Protein AF-0000000081894244 (afdb_homodimer)

Sequence (208 aa)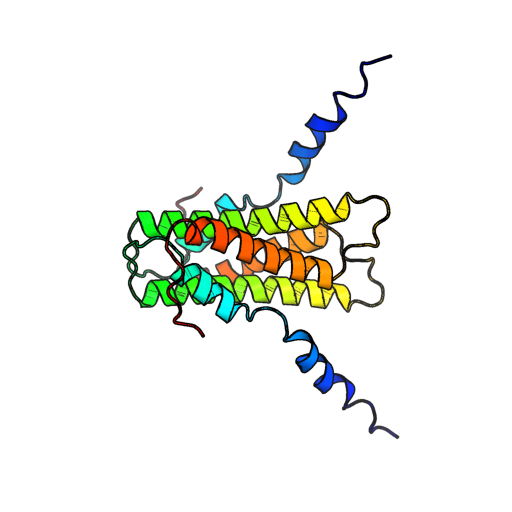:
MVKRRAAKKAARSKQERKICSPRLFASKILRQMPKVRMEAKARGLVKSLLTDLYQQVATEVEALSQKEESPPISCTDVQNALKGAMEKELAKHTAAEPISSECAMVKRRAAKKAARSKQERKICSPRLFASKILRQMPKVRMEAKARGLVKSLLTDLYQQVATEVEALSQKEESPPISCTDVQNALKGAMEKELAKHTAAEPISSECA

Secondary structure (DSSP, 8-state):
-GGGGSGGGTGGGTGGGGS--HHHHHHHHHHHS----B-HHHHHHHHHHHHHHHHHHHHHHHHHHH-TT--PBPHHHHHHHHHHHHHHHHHHHHTTS---TT--/--GGGGGGGTGGGTGGGGS--HHHHHHHHHHHS----B-HHHHHHHHHHHHHHHHHHHHHHHHHHH-TT--PBPHHHHHHHHHHHHHHHHHHHHTTS---TT--

Foldseek 3Di:
DPPPPPPVVPPVVPPVPVPCQLLNVLVVCLVPDPDDDDDPVRSVVSSVLSNQLVVQLVVQQVVQVPPPPDDHQDPVSSVVSNVVSVVVSCCVCCVVPVPDPPVD/DPPPPPPVVPPVVPPVPVPCQLLNVLVVCLVPDPDDDDDPVRSVVSSVLSNQLVVQLVVQQVVQVPPPPHDHQDPVSSVVSNVVSVVVSCCVCCVVPVPDPPPD

Nearest PDB structures (foldseek):
  7edx-assembly1_H  TM=5.275E-01  e=7.936E-01  Homo sapiens
  8f86-assembly1_A  TM=3.575E-01  e=1.107E+00  Xenopus laevis
  7agx-assembly1_1A  TM=3.227E-01  e=3.756E+00  Salmonella enterica subsp. enterica serovar Typhimurium str. LT2
  7ahi-assembly1_1A  TM=3.014E-01  e=3.008E+00  Salmonella enterica subsp. enterica serovar Typhimurium str. LT2
  7ah9-assembly1_1B  TM=2.966E-01  e=4.690E+00  Salmonella enterica subsp. enterica serovar Typhimurium str. LT2

InterPro domains:
  IPR009072 Histone-fold [G3DSA:1.10.20.10] (1-100)
  IPR009072 Histone-fold [SSF47113] (7-97)

Solvent-accessible surface area (backbone atoms only — not comparable to full-atom values): 11923 Å² total; per-residue (Å²): 135,81,73,71,74,66,60,74,72,64,60,73,66,62,76,66,54,84,51,76,48,48,58,56,48,27,52,51,40,61,70,24,43,76,96,53,60,55,41,69,68,37,52,50,50,52,33,49,49,49,23,48,43,50,48,42,32,52,50,46,42,46,54,54,65,64,40,83,92,49,73,64,50,47,56,66,54,52,52,48,29,50,52,48,26,51,50,51,52,36,49,67,29,27,77,67,38,80,76,75,77,68,91,111,134,79,74,70,74,69,62,72,72,64,61,74,67,64,76,65,56,85,51,77,48,45,58,57,47,27,50,51,40,61,70,23,42,77,95,53,61,56,41,70,67,36,52,52,49,52,31,49,49,47,23,48,42,48,49,41,31,53,50,46,42,48,54,54,66,65,41,83,91,47,73,64,49,46,56,66,54,51,52,48,27,50,50,48,28,50,52,50,52,36,48,65,27,29,76,67,39,81,78,73,78,67,89,112

pLDDT: mean 71.83, std 22.86, range [24.2, 92.88]

Radius of gyration: 19.54 Å; Cα contacts (8 Å, |Δi|>4): 174; chains: 2; bounding box: 60×57×50 Å

Organism: Varanus komodoensis (NCBI:txid61221)

Structure (mmCIF, N/CA/C/O backbone):
data_AF-0000000081894244-model_v1
#
loop_
_entity.id
_entity.type
_entity.pdbx_description
1 polymer 'Histone H2A/H2B/H3 domain-containing protein'
#
loop_
_atom_site.group_PDB
_atom_site.id
_atom_site.type_symbol
_atom_site.label_atom_id
_atom_site.label_alt_id
_atom_site.label_comp_id
_atom_site.label_asym_id
_atom_site.label_entity_id
_atom_site.label_seq_id
_atom_site.pdbx_PDB_ins_code
_atom_site.Cartn_x
_atom_site.Cartn_y
_atom_site.Cartn_z
_atom_site.occupancy
_atom_site.B_iso_or_equiv
_atom_site.auth_seq_id
_atom_site.auth_comp_id
_atom_site.auth_asym_id
_atom_site.auth_atom_id
_atom_site.pdbx_PDB_model_num
ATOM 1 N N . MET A 1 1 ? 27.188 35.938 -5.539 1 25.59 1 MET A N 1
ATOM 2 C CA . MET A 1 1 ? 26.453 35.5 -4.359 1 25.59 1 MET A CA 1
ATOM 3 C C . MET A 1 1 ? 25.578 34.281 -4.68 1 25.59 1 MET A C 1
ATOM 5 O O . MET A 1 1 ? 24.578 34.031 -4.008 1 25.59 1 MET A O 1
ATOM 9 N N . VAL A 1 2 ? 26.031 33.562 -5.738 1 35.16 2 VAL A N 1
ATOM 10 C CA . VAL A 1 2 ? 25.375 32.531 -6.559 1 35.16 2 VAL A CA 1
ATOM 11 C C . VAL A 1 2 ? 25.328 31.219 -5.801 1 35.16 2 VAL A C 1
ATOM 13 O O . VAL A 1 2 ? 24.922 30.188 -6.355 1 35.16 2 VAL A O 1
ATOM 16 N N . LYS A 1 3 ? 26.141 31.094 -4.625 1 34.59 3 LYS A N 1
ATOM 17 C CA . LYS A 1 3 ? 26.516 29.75 -4.211 1 34.59 3 LYS A CA 1
ATOM 18 C C . LYS A 1 3 ? 25.359 29.047 -3.5 1 34.59 3 LYS A C 1
ATOM 20 O O . LYS A 1 3 ? 25.531 27.953 -2.961 1 34.59 3 LYS A O 1
ATOM 25 N N . ARG A 1 4 ? 24.469 29.797 -2.844 1 36.56 4 ARG A N 1
ATOM 26 C CA . ARG A 1 4 ? 23.672 29.125 -1.817 1 36.56 4 ARG A CA 1
ATOM 27 C C . ARG A 1 4 ? 22.688 28.156 -2.441 1 36.56 4 ARG A C 1
ATOM 29 O O . ARG A 1 4 ? 21.828 27.594 -1.746 1 36.56 4 ARG A O 1
ATOM 36 N N . ARG A 1 5 ? 22.359 28.312 -3.715 1 36.53 5 ARG A N 1
ATOM 37 C CA . ARG A 1 5 ? 21.172 27.609 -4.141 1 36.53 5 ARG A CA 1
ATOM 38 C C . ARG A 1 5 ? 21.438 26.109 -4.246 1 36.53 5 ARG A C 1
ATOM 40 O O . ARG A 1 5 ? 20.562 25.344 -4.66 1 36.53 5 ARG A O 1
ATOM 47 N N . ALA A 1 6 ? 22.703 25.719 -4.367 1 37.81 6 ALA A N 1
ATOM 48 C CA . ALA A 1 6 ? 22.938 24.312 -4.707 1 37.81 6 ALA A CA 1
ATOM 49 C C . ALA A 1 6 ? 22.578 23.406 -3.537 1 37.81 6 ALA A C 1
ATOM 51 O O . ALA A 1 6 ? 22.438 22.188 -3.707 1 37.81 6 ALA A O 1
ATOM 52 N N . ALA A 1 7 ? 22.844 23.812 -2.293 1 35.91 7 ALA A N 1
ATOM 53 C CA . ALA A 1 7 ? 22.969 22.891 -1.17 1 35.91 7 ALA A CA 1
ATOM 54 C C . ALA A 1 7 ? 21.625 22.344 -0.738 1 35.91 7 ALA A C 1
ATOM 56 O O . ALA A 1 7 ? 21.547 21.422 0.079 1 35.91 7 ALA A O 1
ATOM 57 N N . LYS A 1 8 ? 20.578 23.141 -0.906 1 36.09 8 LYS A N 1
ATOM 58 C CA . LYS A 1 8 ? 19.344 22.703 -0.261 1 36.09 8 LYS A CA 1
ATOM 59 C C . LYS A 1 8 ? 18.828 21.406 -0.895 1 36.09 8 LYS A C 1
ATOM 61 O O . LYS A 1 8 ? 17.891 20.797 -0.384 1 36.09 8 LYS A O 1
ATOM 66 N N . LYS A 1 9 ? 19.328 21.109 -2.123 1 36 9 LYS A N 1
ATOM 67 C CA . LYS A 1 9 ? 18.766 19.938 -2.795 1 36 9 LYS A CA 1
ATOM 68 C C . LYS A 1 9 ? 19.266 18.641 -2.164 1 36 9 LYS A C 1
ATOM 70 O O . LYS A 1 9 ? 18.656 17.578 -2.336 1 36 9 LYS A O 1
ATOM 75 N N . ALA A 1 10 ? 20.516 18.609 -1.601 1 35.84 10 ALA A N 1
ATOM 76 C CA . ALA A 1 10 ? 21.188 17.359 -1.236 1 35.84 10 ALA A CA 1
ATOM 77 C C . ALA A 1 10 ? 20.641 16.812 0.08 1 35.84 10 ALA A C 1
ATOM 79 O O . ALA A 1 10 ? 20.672 15.602 0.317 1 35.84 10 ALA A O 1
ATOM 80 N N . ALA A 1 11 ? 20.406 17.641 1.095 1 35.19 11 ALA A N 1
ATOM 81 C CA . ALA A 1 11 ? 20.25 17.219 2.488 1 35.19 11 ALA A CA 1
ATOM 82 C C . ALA A 1 11 ? 18.953 16.438 2.688 1 35.19 11 ALA A C 1
ATOM 84 O O . ALA A 1 11 ? 18.875 15.578 3.572 1 35.19 11 ALA A O 1
ATOM 85 N N . ARG A 1 12 ? 17.953 16.797 2.021 1 34.94 12 ARG A N 1
ATOM 86 C CA . ARG A 1 12 ? 16.625 16.266 2.338 1 34.94 12 ARG A CA 1
ATOM 87 C C . ARG A 1 12 ? 16.531 14.789 1.98 1 34.94 12 ARG A C 1
ATOM 89 O O . ARG A 1 12 ? 15.516 14.141 2.234 1 34.94 12 ARG A O 1
ATOM 96 N N . SER A 1 13 ? 17.469 14.234 1.286 1 34.97 13 SER A N 1
ATOM 97 C CA . SER A 1 13 ? 17.484 12.812 0.93 1 34.97 13 SER A CA 1
ATOM 98 C C . SER A 1 13 ? 17.734 11.938 2.152 1 34.97 13 SER A C 1
ATOM 100 O O . SER A 1 13 ? 17.219 10.82 2.236 1 34.97 13 SER A O 1
ATOM 102 N N . LYS A 1 14 ? 18.734 12.273 3.09 1 35.09 14 LYS A N 1
ATOM 103 C CA . LYS A 1 14 ? 19.312 11.422 4.125 1 35.09 14 LYS A CA 1
ATOM 104 C C . LYS A 1 14 ? 18.297 11.133 5.23 1 35.09 14 LYS A C 1
ATOM 106 O O . LYS A 1 14 ? 18.359 10.086 5.879 1 35.09 14 LYS A O 1
ATOM 111 N N . GLN A 1 15 ? 17.766 12.195 5.824 1 35.09 15 GLN A N 1
ATOM 112 C CA . GLN A 1 15 ? 17.062 12.031 7.094 1 35.09 15 GLN A CA 1
ATOM 113 C C . GLN A 1 15 ? 16 10.945 7 1 35.09 15 GLN A C 1
ATOM 115 O O . GLN A 1 15 ? 15.539 10.422 8.016 1 35.09 15 GLN A O 1
ATOM 120 N N . GLU A 1 16 ? 15.406 10.867 5.809 1 37.53 16 GLU A N 1
ATOM 121 C CA . GLU A 1 16 ? 14.203 10.039 5.742 1 37.53 16 GLU A CA 1
ATOM 122 C C . GLU A 1 16 ? 14.523 8.57 5.984 1 37.53 16 GLU A C 1
ATOM 124 O O . GLU A 1 16 ? 13.695 7.695 5.73 1 37.53 16 GLU A O 1
ATOM 129 N N . ARG A 1 17 ? 15.734 8.18 6.145 1 37.72 17 ARG A N 1
ATOM 130 C CA . ARG A 1 17 ? 16.109 6.789 5.941 1 37.72 17 ARG A CA 1
ATOM 131 C C . ARG A 1 17 ? 15.484 5.891 7 1 37.72 17 ARG A C 1
ATOM 133 O O . ARG A 1 17 ? 15.727 4.68 7.02 1 37.72 17 ARG A O 1
ATOM 140 N N . LYS A 1 18 ? 15.422 6.371 8.273 1 41.62 18 LYS A N 1
ATOM 141 C CA . LYS A 1 18 ? 15.305 5.32 9.281 1 41.62 18 LYS A CA 1
ATOM 142 C C . LYS A 1 18 ? 14.156 4.371 8.961 1 41.62 18 LYS A C 1
ATOM 144 O O . LYS A 1 18 ? 13.734 3.59 9.82 1 41.62 18 LYS A O 1
ATOM 149 N N . ILE A 1 19 ? 13.227 4.809 7.992 1 45.41 19 ILE A N 1
ATOM 150 C CA . ILE A 1 19 ? 11.977 4.137 7.645 1 45.41 19 ILE A CA 1
ATOM 151 C C . ILE A 1 19 ? 12.281 2.764 7.047 1 45.41 19 ILE A C 1
ATOM 153 O O . ILE A 1 19 ? 13.234 2.613 6.281 1 45.41 19 ILE A O 1
ATOM 157 N N . CYS A 1 20 ? 11.891 1.758 7.695 1 53.22 20 CYS A N 1
ATOM 158 C CA . CYS A 1 20 ? 11.945 0.442 7.07 1 53.22 20 CYS A CA 1
ATOM 159 C C . CYS A 1 20 ? 11.844 0.557 5.551 1 53.22 20 CYS A C 1
ATOM 161 O O . CYS A 1 20 ? 10.93 1.202 5.031 1 53.22 20 CYS A O 1
ATOM 163 N N . SER A 1 21 ? 13.047 0.411 4.836 1 76.38 21 SER A N 1
ATOM 164 C CA . SER A 1 21 ? 13.086 0.349 3.379 1 76.38 21 SER A CA 1
ATOM 165 C C . SER A 1 21 ? 11.859 -0.368 2.822 1 76.38 21 SER A C 1
ATOM 167 O O . SER A 1 21 ? 11.5 -1.452 3.289 1 76.38 21 SER A O 1
ATOM 169 N N . PRO A 1 22 ? 10.977 0.386 2.219 1 83.38 22 PRO A N 1
ATOM 170 C CA . PRO A 1 22 ? 9.852 -0.287 1.571 1 83.38 22 PRO A CA 1
ATOM 171 C C . PRO A 1 22 ? 10.242 -1.625 0.948 1 83.38 22 PRO A C 1
ATOM 173 O O . PRO A 1 22 ? 9.461 -2.584 0.998 1 83.38 22 PRO A O 1
ATOM 176 N N . ARG A 1 23 ? 11.469 -1.608 0.451 1 87.38 23 ARG A N 1
ATOM 177 C CA . ARG A 1 23 ? 11.953 -2.834 -0.179 1 87.38 23 ARG A CA 1
ATOM 178 C C . ARG A 1 23 ? 12.148 -3.938 0.854 1 87.38 23 ARG A C 1
ATOM 180 O O . ARG A 1 23 ? 11.781 -5.09 0.618 1 87.38 23 ARG A O 1
ATOM 187 N N . LEU A 1 24 ? 12.734 -3.561 1.892 1 84.25 24 LEU A N 1
ATOM 188 C CA . LEU A 1 24 ? 12.953 -4.531 2.959 1 84.25 24 LEU A CA 1
ATOM 189 C C . LEU A 1 24 ? 11.625 -5.043 3.504 1 84.25 24 LEU A C 1
ATOM 191 O O . LEU A 1 24 ? 11.469 -6.242 3.744 1 84.25 24 LEU A O 1
ATOM 195 N N . PHE A 1 25 ? 10.797 -4.238 3.607 1 81.56 25 PHE A N 1
ATOM 196 C CA . PHE A 1 25 ? 9.477 -4.602 4.105 1 81.56 25 PHE A CA 1
ATOM 197 C C . PHE A 1 25 ? 8.781 -5.547 3.139 1 81.56 25 PHE A C 1
ATOM 199 O O . PHE A 1 25 ? 8.227 -6.57 3.553 1 81.56 25 PHE A O 1
ATOM 206 N N . ALA A 1 26 ? 8.781 -5.16 1.924 1 90.31 26 ALA A N 1
ATOM 207 C CA . ALA A 1 26 ? 8.172 -5.996 0.894 1 90.31 26 ALA A CA 1
ATOM 208 C C . ALA A 1 26 ? 8.766 -7.402 0.898 1 90.31 26 ALA A C 1
ATOM 210 O O . ALA A 1 26 ? 8.039 -8.391 0.78 1 90.31 26 ALA A O 1
ATOM 211 N N . SER A 1 27 ? 10.141 -7.418 1.045 1 89 27 SER A N 1
ATOM 212 C CA . SER A 1 27 ? 10.82 -8.703 1.119 1 89 27 SER A CA 1
ATOM 213 C C . SER A 1 27 ? 10.391 -9.492 2.35 1 89 27 SER A C 1
ATOM 215 O O . SER A 1 27 ? 10.188 -10.711 2.279 1 89 27 SER A O 1
ATOM 217 N N . LYS A 1 28 ? 10.289 -8.82 3.447 1 86.38 28 LYS A N 1
ATOM 218 C CA . LYS A 1 28 ? 9.867 -9.461 4.688 1 86.38 28 LYS A CA 1
ATOM 219 C C . LYS A 1 28 ? 8.445 -10 4.566 1 86.38 28 LYS A C 1
ATOM 221 O O . LYS A 1 28 ? 8.148 -11.109 5.012 1 86.38 28 LYS A O 1
ATOM 226 N N . ILE A 1 29 ? 7.566 -9.312 4.008 1 86.06 29 ILE A N 1
ATOM 227 C CA . ILE A 1 29 ? 6.18 -9.727 3.826 1 86.06 29 ILE A CA 1
ATOM 228 C C . ILE A 1 29 ? 6.121 -11 2.984 1 86.06 29 ILE A C 1
ATOM 230 O O . ILE A 1 29 ? 5.418 -11.945 3.332 1 86.06 29 ILE A O 1
ATOM 234 N N . LEU A 1 30 ? 6.914 -11 1.863 1 87.19 30 LEU A N 1
ATOM 235 C CA . LEU A 1 30 ? 6.914 -12.156 0.973 1 87.19 30 LEU A CA 1
ATOM 236 C C . LEU A 1 30 ? 7.492 -13.383 1.672 1 87.19 30 LEU A C 1
ATOM 238 O O . LEU A 1 30 ? 7.051 -14.508 1.426 1 87.19 30 LEU A O 1
ATOM 242 N N . ARG A 1 31 ? 8.438 -13.094 2.512 1 84.44 31 ARG A N 1
ATOM 243 C CA . ARG A 1 31 ? 9.047 -14.195 3.252 1 84.44 31 ARG A CA 1
ATOM 244 C C . ARG A 1 31 ? 8.07 -14.781 4.266 1 84.44 31 ARG A C 1
ATOM 246 O O . ARG A 1 31 ? 8.125 -15.977 4.57 1 84.44 31 ARG A O 1
ATOM 253 N N . GLN A 1 32 ? 7.184 -13.969 4.68 1 82 32 GLN A N 1
ATOM 254 C CA . GLN A 1 32 ? 6.266 -14.391 5.734 1 82 32 GLN A CA 1
ATOM 255 C C . GLN A 1 32 ? 4.945 -14.891 5.148 1 82 32 GLN A C 1
ATOM 257 O O . GLN A 1 32 ? 4.109 -15.43 5.871 1 82 32 GLN A O 1
ATOM 262 N N . MET A 1 33 ? 4.719 -14.633 3.947 1 80.94 33 MET A N 1
ATOM 263 C CA . MET A 1 33 ? 3.504 -15.102 3.283 1 80.94 33 MET A CA 1
ATOM 264 C C . MET A 1 33 ? 3.438 -16.625 3.275 1 80.94 33 MET A C 1
ATOM 266 O O . MET A 1 33 ? 4.461 -17.297 3.113 1 80.94 33 MET A O 1
ATOM 270 N N . PRO A 1 34 ? 2.258 -17.062 3.5 1 80.56 34 PRO A N 1
ATOM 271 C CA . PRO A 1 34 ? 2.107 -18.516 3.416 1 80.56 34 PRO A CA 1
ATOM 272 C C . PRO A 1 34 ? 2.703 -19.109 2.135 1 80.56 34 PRO A C 1
ATOM 274 O O . PRO A 1 34 ? 2.773 -18.422 1.114 1 80.56 34 PRO A O 1
ATOM 277 N N . LYS A 1 35 ? 3.082 -20.422 2.297 1 80.81 35 LYS A N 1
ATOM 278 C CA . LYS A 1 35 ? 3.74 -21.062 1.167 1 80.81 35 LYS A CA 1
ATOM 279 C C . LYS A 1 35 ? 2.732 -21.438 0.086 1 80.81 35 LYS A C 1
ATOM 281 O O . LYS A 1 35 ? 1.979 -22.406 0.242 1 80.81 35 LYS A O 1
ATOM 286 N N . VAL A 1 36 ? 2.57 -20.656 -0.822 1 86.25 36 VAL A N 1
ATOM 287 C CA . VAL A 1 36 ? 1.752 -20.891 -2.006 1 86.25 36 VAL A CA 1
ATOM 288 C C . VAL A 1 36 ? 2.633 -20.891 -3.254 1 86.25 36 VAL A C 1
ATOM 290 O O . VAL A 1 36 ? 3.727 -20.328 -3.246 1 86.25 36 VAL A O 1
ATOM 293 N N . ARG A 1 37 ? 2.246 -21.578 -4.254 1 88.5 37 ARG A N 1
ATOM 294 C CA . ARG A 1 37 ? 3.078 -21.719 -5.445 1 88.5 37 ARG A CA 1
ATOM 295 C C . ARG A 1 37 ? 3.105 -20.422 -6.242 1 88.5 37 ARG A C 1
ATOM 297 O O . ARG A 1 37 ? 2.068 -19.953 -6.719 1 88.5 37 ARG A O 1
ATOM 304 N N . MET A 1 38 ? 4.238 -19.797 -6.281 1 90.12 38 MET A N 1
ATOM 305 C CA . MET A 1 38 ? 4.551 -18.594 -7.059 1 90.12 38 MET A CA 1
ATOM 306 C C . MET A 1 38 ? 5.961 -18.688 -7.637 1 90.12 38 MET A C 1
ATOM 308 O O . MET A 1 38 ? 6.914 -18.969 -6.914 1 90.12 38 MET A O 1
ATOM 312 N N . GLU A 1 39 ? 5.898 -18.594 -8.953 1 92.81 39 GLU A N 1
ATOM 313 C CA . GLU A 1 39 ? 7.219 -18.594 -9.57 1 92.81 39 GLU A CA 1
ATOM 314 C C . GLU A 1 39 ? 8.047 -17.406 -9.109 1 92.81 39 GLU A C 1
ATOM 316 O O . GLU A 1 39 ? 7.512 -16.438 -8.578 1 92.81 39 GLU A O 1
ATOM 321 N N . ALA A 1 40 ? 9.32 -17.438 -9.312 1 91.06 40 ALA A N 1
ATOM 322 C CA . ALA A 1 40 ? 10.242 -16.406 -8.859 1 91.06 40 ALA A CA 1
ATOM 323 C C . ALA A 1 40 ? 9.906 -15.062 -9.492 1 91.06 40 ALA A C 1
ATOM 325 O O . ALA A 1 40 ? 9.977 -14.023 -8.836 1 91.06 40 ALA A O 1
ATOM 326 N N . LYS A 1 41 ? 9.555 -15.133 -10.703 1 90.62 41 LYS A N 1
ATOM 327 C CA . LYS A 1 41 ? 9.188 -13.898 -11.406 1 90.62 41 LYS A CA 1
ATOM 328 C C . LYS A 1 41 ? 7.961 -13.25 -10.781 1 90.62 41 LYS A C 1
ATOM 330 O O . LYS A 1 41 ? 7.902 -12.031 -10.641 1 90.62 41 LYS A O 1
ATOM 335 N N . ALA A 1 42 ? 7.035 -14.07 -10.43 1 91.5 42 ALA A N 1
ATOM 336 C CA . ALA A 1 42 ? 5.82 -13.578 -9.781 1 91.5 42 ALA A CA 1
ATOM 337 C C . ALA A 1 42 ? 6.137 -12.938 -8.43 1 91.5 42 ALA A C 1
ATOM 339 O O . ALA A 1 42 ? 5.621 -11.867 -8.109 1 91.5 42 ALA A O 1
ATOM 340 N N . ARG A 1 43 ? 6.945 -13.508 -7.691 1 92.31 43 ARG A N 1
ATOM 341 C CA . ARG A 1 43 ? 7.355 -12.977 -6.398 1 92.31 43 ARG A CA 1
ATOM 342 C C . ARG A 1 43 ? 8.062 -11.633 -6.559 1 92.31 43 ARG A C 1
ATOM 344 O O . ARG A 1 43 ? 7.852 -10.719 -5.758 1 92.31 43 ARG A O 1
ATOM 351 N N . GLY A 1 44 ? 8.891 -11.57 -7.574 1 90.38 44 GLY A N 1
ATOM 352 C CA . GLY A 1 44 ? 9.57 -10.32 -7.863 1 90.38 44 GLY A CA 1
ATOM 353 C C . GLY A 1 44 ? 8.617 -9.195 -8.219 1 90.38 44 GLY A C 1
ATOM 354 O O . GLY A 1 44 ? 8.805 -8.055 -7.777 1 90.38 44 GLY A O 1
ATOM 355 N N . LEU A 1 45 ? 7.605 -9.492 -8.914 1 90.69 45 LEU A N 1
ATOM 356 C CA . LEU A 1 45 ? 6.613 -8.5 -9.305 1 90.69 45 LEU A CA 1
ATOM 357 C C . LEU A 1 45 ? 5.824 -8.008 -8.094 1 90.69 45 LEU A C 1
ATOM 359 O O . LEU A 1 45 ? 5.551 -6.816 -7.973 1 90.69 45 LEU A O 1
ATOM 363 N N . VAL A 1 46 ? 5.453 -9.016 -7.27 1 91.5 46 VAL A N 1
ATOM 364 C CA . VAL A 1 46 ? 4.715 -8.656 -6.066 1 91.5 46 VAL A CA 1
ATOM 365 C C . VAL A 1 46 ? 5.574 -7.766 -5.176 1 91.5 46 VAL A C 1
ATOM 367 O O . VAL A 1 46 ? 5.098 -6.754 -4.648 1 91.5 46 VAL A O 1
ATOM 370 N N . LYS A 1 47 ? 6.801 -8.109 -5.062 1 91.12 47 LYS A N 1
ATOM 371 C CA . LYS A 1 47 ? 7.727 -7.293 -4.285 1 91.12 47 LYS A CA 1
ATOM 372 C C . LYS A 1 47 ? 7.816 -5.879 -4.848 1 91.12 47 LYS A C 1
ATOM 374 O O . LYS A 1 47 ? 7.754 -4.902 -4.098 1 91.12 47 LYS A O 1
ATOM 379 N N . SER A 1 48 ? 7.965 -5.805 -6.105 1 91.56 48 SER A N 1
ATOM 380 C CA . SER A 1 48 ? 8.047 -4.504 -6.766 1 91.56 48 SER A CA 1
ATOM 381 C C . SER A 1 48 ? 6.762 -3.705 -6.574 1 91.56 48 SER A C 1
ATOM 383 O O . SER A 1 48 ? 6.805 -2.5 -6.324 1 91.56 48 SER A O 1
ATOM 385 N N . LEU A 1 49 ? 5.691 -4.387 -6.727 1 90.94 49 LEU A N 1
ATOM 386 C CA . LEU A 1 49 ? 4.391 -3.752 -6.551 1 90.94 49 LEU A CA 1
ATOM 387 C C . LEU A 1 49 ? 4.27 -3.139 -5.16 1 90.94 49 LEU A C 1
ATOM 389 O O . LEU A 1 49 ? 3.881 -1.976 -5.02 1 90.94 49 LEU A O 1
ATOM 393 N N . LEU A 1 50 ? 4.602 -3.898 -4.152 1 91.88 50 LEU A N 1
ATOM 394 C CA . LEU A 1 50 ? 4.523 -3.424 -2.777 1 91.88 50 LEU A CA 1
ATOM 395 C C . LEU A 1 50 ? 5.465 -2.244 -2.555 1 91.88 50 LEU A C 1
ATOM 397 O O . LEU A 1 50 ? 5.094 -1.261 -1.91 1 91.88 50 LEU A O 1
ATOM 401 N N . THR A 1 51 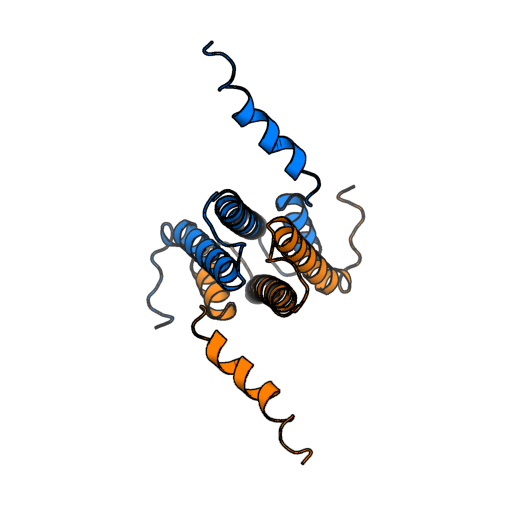? 6.652 -2.365 -3.072 1 91.56 51 THR A N 1
ATOM 402 C CA . THR A 1 51 ? 7.645 -1.306 -2.936 1 91.56 51 THR A CA 1
ATOM 403 C C . THR A 1 51 ? 7.164 -0.024 -3.611 1 91.56 51 THR A C 1
ATOM 405 O O . THR A 1 51 ? 7.254 1.061 -3.031 1 91.56 51 THR A O 1
ATOM 408 N N . ASP A 1 52 ? 6.598 -0.204 -4.781 1 90.5 52 ASP A N 1
ATOM 409 C CA . ASP A 1 52 ? 6.129 0.94 -5.559 1 90.5 52 ASP A CA 1
ATOM 410 C C . ASP A 1 52 ? 4.941 1.614 -4.883 1 90.5 52 ASP A C 1
ATOM 412 O O . ASP A 1 52 ? 4.867 2.844 -4.824 1 90.5 52 ASP A O 1
ATOM 416 N N . LEU A 1 53 ? 4.055 0.819 -4.414 1 90.5 53 LEU A N 1
ATOM 417 C CA . LEU A 1 53 ? 2.883 1.364 -3.742 1 90.5 53 LEU A CA 1
ATOM 418 C C . LEU A 1 53 ? 3.287 2.193 -2.527 1 90.5 53 LEU A C 1
ATOM 420 O O . LEU A 1 53 ? 2.832 3.326 -2.365 1 90.5 53 LEU A O 1
ATOM 424 N N . TYR A 1 54 ? 4.168 1.661 -1.716 1 90.19 54 TYR A N 1
ATOM 425 C CA . TYR A 1 54 ? 4.648 2.363 -0.532 1 90.19 54 TYR A CA 1
ATOM 426 C C . TYR A 1 54 ? 5.324 3.676 -0.913 1 90.19 54 TYR A C 1
ATOM 428 O O . TYR A 1 54 ? 5.031 4.723 -0.331 1 90.19 54 TYR A O 1
ATOM 436 N N . GLN A 1 55 ? 6.176 3.557 -1.836 1 89.44 55 GLN A N 1
ATOM 437 C CA . GLN A 1 55 ? 6.957 4.719 -2.244 1 89.44 55 GLN A CA 1
ATOM 438 C C . GLN A 1 55 ? 6.062 5.805 -2.83 1 89.44 55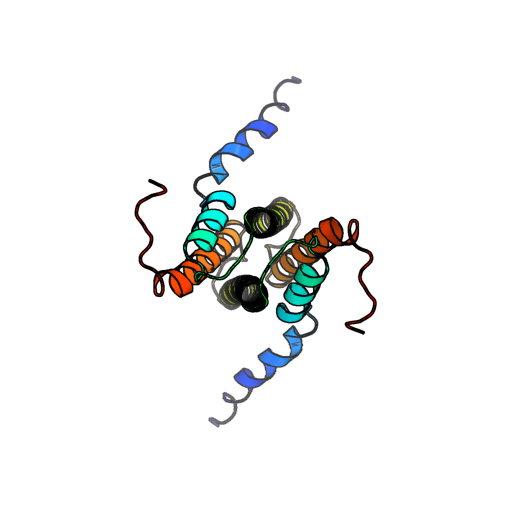 GLN A C 1
ATOM 440 O O . GLN A 1 55 ? 6.266 6.992 -2.57 1 89.44 55 GLN A O 1
ATOM 445 N N . GLN A 1 56 ? 5.18 5.395 -3.652 1 92.31 56 GLN A N 1
ATOM 446 C CA . GLN A 1 56 ? 4.301 6.363 -4.297 1 92.31 56 GLN A CA 1
ATOM 447 C C . GLN A 1 56 ? 3.48 7.137 -3.266 1 92.31 56 GLN A C 1
ATOM 449 O O . GLN A 1 56 ? 3.359 8.359 -3.35 1 92.31 56 GLN A O 1
ATOM 454 N N . VAL A 1 57 ? 2.92 6.449 -2.312 1 91.94 57 VAL A N 1
ATOM 455 C CA . VAL A 1 57 ? 2.133 7.102 -1.27 1 91.94 57 VAL A CA 1
ATOM 456 C C . VAL A 1 57 ? 3.021 8.055 -0.475 1 91.94 57 VAL A C 1
ATOM 458 O O . VAL A 1 57 ? 2.645 9.203 -0.226 1 91.94 57 VAL A O 1
ATOM 461 N N . ALA A 1 58 ? 4.191 7.547 -0.09 1 89.38 58 ALA A N 1
ATOM 462 C CA . ALA A 1 58 ? 5.121 8.375 0.671 1 89.38 58 ALA A CA 1
ATOM 463 C C . ALA A 1 58 ? 5.488 9.641 -0.102 1 89.38 58 ALA A C 1
ATOM 465 O O . ALA A 1 58 ? 5.531 10.734 0.467 1 89.38 58 ALA A O 1
ATOM 466 N N . THR A 1 59 ? 5.746 9.477 -1.396 1 90 59 THR A N 1
ATOM 467 C CA . THR A 1 59 ? 6.129 10.609 -2.236 1 90 59 THR A CA 1
ATOM 468 C C . THR A 1 59 ? 4.988 11.609 -2.342 1 90 59 THR A C 1
ATOM 470 O O . THR A 1 59 ? 5.207 12.82 -2.248 1 90 59 THR A O 1
ATOM 473 N N . GLU A 1 60 ? 3.773 11.109 -2.607 1 90.25 60 GLU A N 1
ATOM 474 C CA . GLU A 1 60 ? 2.613 11.984 -2.729 1 90.25 60 GLU A CA 1
ATOM 475 C C . GLU A 1 60 ? 2.365 12.75 -1.434 1 90.25 60 GLU A C 1
ATOM 477 O O . GLU A 1 60 ? 2.08 13.953 -1.463 1 90.25 60 GLU A O 1
ATOM 482 N N . VAL A 1 61 ? 2.49 12.18 -0.316 1 89.75 61 VAL A N 1
ATOM 483 C CA . VAL A 1 61 ? 2.266 12.82 0.977 1 89.75 61 VAL A CA 1
ATOM 484 C C . VAL A 1 61 ? 3.365 13.844 1.246 1 89.75 61 VAL A C 1
ATOM 486 O O . VAL A 1 61 ? 3.102 14.922 1.783 1 89.75 61 VAL A O 1
ATOM 489 N N . GLU A 1 62 ? 4.602 13.469 0.896 1 88.31 62 GLU A N 1
ATOM 490 C CA . GLU A 1 62 ? 5.711 14.406 1.024 1 88.31 62 GLU A CA 1
ATOM 491 C C . GLU A 1 62 ? 5.477 15.656 0.185 1 88.31 62 GLU A C 1
ATOM 493 O O . GLU A 1 62 ? 5.738 16.781 0.638 1 88.31 62 GLU A O 1
ATOM 498 N N . ALA A 1 63 ? 5.023 15.414 -1.02 1 89.69 63 ALA A N 1
ATOM 499 C CA . ALA A 1 63 ? 4.715 16.531 -1.908 1 89.69 63 ALA A CA 1
ATOM 500 C C . ALA A 1 63 ? 3.658 17.453 -1.296 1 89.69 63 ALA A C 1
ATOM 502 O O . ALA A 1 63 ? 3.752 18.672 -1.398 1 89.69 63 ALA A O 1
ATOM 503 N N . LEU A 1 64 ? 2.629 16.828 -0.688 1 86.12 64 LEU A N 1
ATOM 504 C CA . LEU A 1 64 ? 1.579 17.594 -0.031 1 86.12 64 LEU A CA 1
ATOM 505 C C . LEU A 1 64 ? 2.141 18.391 1.144 1 86.12 64 LEU A C 1
ATOM 507 O O . LEU A 1 64 ? 1.68 19.5 1.425 1 86.12 64 LEU A O 1
ATOM 511 N N . SER A 1 65 ? 3.072 17.891 1.848 1 85.5 65 SER A N 1
ATOM 512 C CA . SER A 1 65 ? 3.643 18.516 3.035 1 85.5 65 SER A CA 1
ATOM 513 C C . SER A 1 65 ? 4.555 19.688 2.662 1 85.5 65 SER A C 1
ATOM 515 O O . SER A 1 65 ? 4.832 20.547 3.492 1 85.5 65 SER A O 1
ATOM 517 N N . GLN A 1 66 ? 5.09 19.672 1.502 1 85.62 66 GLN A N 1
ATOM 518 C CA . GLN A 1 66 ? 6.023 20.703 1.056 1 85.62 66 GLN A CA 1
ATOM 519 C C . GLN A 1 66 ? 5.289 21.906 0.481 1 85.62 66 GLN A C 1
ATOM 521 O O . GLN A 1 66 ? 5.879 22.969 0.29 1 85.62 66 GLN A O 1
ATOM 526 N N . LYS A 1 67 ? 4.051 21.609 0.284 1 78.81 67 LYS A N 1
ATOM 527 C CA . LYS A 1 67 ? 3.289 22.734 -0.243 1 78.81 67 LYS A CA 1
ATOM 528 C C . LYS A 1 67 ? 3.117 23.828 0.812 1 78.81 67 LYS A C 1
ATOM 530 O O . LYS A 1 67 ? 2.607 23.562 1.903 1 78.81 67 LYS A O 1
ATOM 535 N N . GLU A 1 68 ? 3.727 24.922 0.697 1 69 68 GLU A N 1
ATOM 536 C CA . GLU A 1 68 ? 3.852 26.031 1.625 1 69 68 GLU A CA 1
ATOM 537 C C . GLU A 1 68 ? 2.48 26.578 2.02 1 69 68 GLU A C 1
ATOM 539 O O . GLU A 1 68 ? 2.264 26.953 3.178 1 69 68 GLU A O 1
ATOM 544 N N . GLU A 1 69 ? 1.486 26.875 1.196 1 69 69 GLU A N 1
ATOM 545 C CA . GLU A 1 69 ? 0.22 27.531 1.5 1 69 69 GLU A CA 1
ATOM 546 C C . GLU A 1 69 ? -0.9 26.516 1.692 1 69 69 GLU A C 1
ATOM 548 O O . GLU A 1 69 ? -2.078 26.875 1.731 1 69 69 GLU A O 1
ATOM 553 N N . SER A 1 70 ? -0.403 25.25 1.976 1 64.44 70 SER A N 1
ATOM 554 C CA . SER A 1 70 ? -1.478 24.266 1.96 1 64.44 70 SER A CA 1
ATOM 555 C C . SER A 1 70 ? -1.884 23.875 3.375 1 64.44 70 SER A C 1
ATOM 557 O O . SER A 1 70 ? -1.061 23.891 4.293 1 64.44 70 SER A O 1
ATOM 559 N N . PRO A 1 71 ? -3.146 23.922 3.541 1 70.5 71 PRO A N 1
ATOM 560 C CA . PRO A 1 71 ? -3.617 23.359 4.809 1 70.5 71 PRO A CA 1
ATOM 561 C C . PRO A 1 71 ? -2.932 22.047 5.152 1 70.5 71 PRO A C 1
ATOM 563 O O . PRO A 1 71 ? -2.316 21.422 4.285 1 70.5 71 PRO A O 1
ATOM 566 N N . PRO A 1 72 ? -2.771 21.672 6.41 1 79 72 PRO A N 1
ATOM 567 C CA . PRO A 1 72 ? -2.191 20.406 6.832 1 79 72 PRO A CA 1
ATOM 568 C C . PRO A 1 72 ? -2.783 19.203 6.086 1 79 72 PRO A C 1
ATOM 570 O O . PRO A 1 72 ? -3.891 19.297 5.547 1 79 72 PRO A O 1
ATOM 573 N N . ILE A 1 73 ? -2.162 18.219 5.887 1 87.25 73 ILE A N 1
ATOM 574 C CA . ILE A 1 73 ? -2.574 17 5.207 1 87.25 73 ILE A CA 1
ATOM 575 C C . ILE A 1 73 ? -3.855 16.469 5.84 1 87.25 73 ILE A C 1
ATOM 577 O O . ILE A 1 73 ? -3.912 16.25 7.055 1 87.25 73 ILE A O 1
ATOM 581 N N . SER A 1 74 ? -4.895 16.391 5.07 1 86.12 74 SER A N 1
ATOM 582 C CA . SER A 1 74 ? -6.168 15.852 5.547 1 86.12 74 SER A CA 1
ATOM 583 C C . SER A 1 74 ? -6.305 14.367 5.207 1 86.12 74 SER A C 1
ATOM 585 O O . SER A 1 74 ? -5.516 13.828 4.426 1 86.12 74 SER A O 1
ATOM 587 N N . CYS A 1 75 ? -7.258 13.688 5.785 1 86.06 75 CYS A N 1
ATOM 588 C CA . CYS A 1 75 ? -7.555 12.289 5.488 1 86.06 75 CYS A CA 1
ATOM 589 C C . CYS A 1 75 ? -7.922 12.109 4.02 1 86.06 75 CYS A C 1
ATOM 591 O O . CYS A 1 75 ? -7.551 11.117 3.398 1 86.06 75 CYS A O 1
ATOM 593 N N . THR A 1 76 ? -8.555 13.125 3.562 1 87.44 76 THR A N 1
ATOM 594 C CA . THR A 1 76 ? -8.953 13.062 2.16 1 87.44 76 THR A CA 1
ATOM 595 C C . THR A 1 76 ? -7.727 13.086 1.248 1 87.44 76 THR A C 1
ATOM 597 O O . THR A 1 76 ? -7.695 12.398 0.223 1 87.44 76 THR A O 1
ATOM 600 N N . ASP A 1 77 ? -6.727 13.797 1.599 1 88.69 77 ASP A N 1
ATOM 601 C CA . ASP A 1 77 ? -5.492 13.875 0.824 1 88.69 77 ASP A CA 1
ATOM 602 C C . ASP A 1 77 ? -4.781 12.523 0.792 1 88.69 77 ASP A C 1
ATOM 604 O O . ASP A 1 77 ? -4.27 12.109 -0.251 1 88.69 77 ASP A O 1
ATOM 608 N N . VAL A 1 78 ? -4.793 11.906 1.891 1 90.25 78 VAL A N 1
ATOM 609 C CA . VAL A 1 78 ? -4.137 10.609 1.986 1 90.25 78 VAL A CA 1
ATOM 610 C C . VAL A 1 78 ? -4.91 9.578 1.169 1 90.25 78 VAL A C 1
ATOM 612 O O . VAL A 1 78 ? -4.312 8.758 0.465 1 90.25 78 VAL A O 1
ATOM 615 N N . GLN A 1 79 ? -6.203 9.633 1.228 1 87.62 79 GLN A N 1
ATOM 616 C CA . GLN A 1 79 ? -7.031 8.727 0.438 1 87.62 79 GLN A CA 1
ATOM 617 C C . GLN A 1 79 ? -6.809 8.945 -1.057 1 87.62 79 GLN A C 1
ATOM 619 O O . GLN A 1 79 ? -6.742 7.98 -1.824 1 87.62 79 GLN A O 1
ATOM 624 N N . ASN A 1 80 ? -6.664 10.148 -1.344 1 89.62 80 ASN A N 1
ATOM 625 C CA . ASN A 1 80 ? -6.379 10.461 -2.742 1 89.62 80 ASN A CA 1
ATOM 626 C C . ASN A 1 80 ? -4.996 9.969 -3.154 1 89.62 80 ASN A C 1
ATOM 628 O O . ASN A 1 80 ? -4.805 9.508 -4.285 1 89.62 80 ASN A O 1
ATOM 632 N N . ALA A 1 81 ? -4.09 10.148 -2.279 1 91.19 81 ALA A N 1
ATOM 633 C CA . ALA A 1 81 ? -2.742 9.641 -2.545 1 91.19 81 ALA A CA 1
ATOM 634 C C . ALA A 1 81 ? -2.748 8.125 -2.727 1 91.19 81 ALA A C 1
ATOM 636 O O . ALA A 1 81 ? -2.074 7.602 -3.615 1 91.19 81 ALA A O 1
ATOM 637 N N . LEU A 1 82 ? -3.496 7.406 -1.915 1 90.88 82 LEU A N 1
ATOM 638 C CA . LEU A 1 82 ? -3.625 5.953 -2.016 1 90.88 82 LEU A CA 1
ATOM 639 C C . LEU A 1 82 ? -4.254 5.555 -3.346 1 90.88 82 LEU A C 1
ATOM 641 O O . LEU A 1 82 ? -3.734 4.68 -4.043 1 90.88 82 LEU A O 1
ATOM 645 N N . LYS A 1 83 ? -5.297 6.234 -3.68 1 87.12 83 LYS A N 1
ATOM 646 C CA . LYS A 1 83 ? -5.961 5.98 -4.953 1 87.12 83 LYS A CA 1
ATOM 647 C C . LYS A 1 83 ? -5.031 6.273 -6.129 1 87.12 83 LYS A C 1
ATOM 649 O O . LYS A 1 83 ? -4.961 5.496 -7.082 1 87.12 83 LYS A O 1
ATOM 654 N N . GLY A 1 84 ? -4.383 7.383 -5.996 1 88.88 84 GLY A N 1
ATOM 655 C CA . GLY A 1 84 ? -3.432 7.738 -7.035 1 88.88 84 GLY A CA 1
ATOM 656 C C . GLY A 1 84 ? -2.322 6.719 -7.203 1 88.88 84 GLY A C 1
ATOM 657 O O . GLY A 1 84 ? -1.926 6.406 -8.328 1 88.88 84 GLY A O 1
ATOM 658 N N . ALA A 1 85 ? -1.823 6.301 -6.094 1 88.62 85 ALA A N 1
ATOM 659 C CA . ALA A 1 85 ? -0.769 5.289 -6.129 1 88.62 85 ALA A CA 1
ATOM 660 C C . ALA A 1 85 ? -1.25 4.02 -6.824 1 88.62 85 ALA A C 1
ATOM 662 O O . ALA A 1 85 ? -0.523 3.432 -7.629 1 88.62 85 ALA A O 1
ATOM 663 N N . MET A 1 86 ? -2.443 3.656 -6.535 1 85.44 86 MET A N 1
ATOM 664 C CA . MET A 1 86 ? -3.012 2.459 -7.145 1 85.44 86 MET A CA 1
ATOM 665 C C . MET A 1 86 ? -3.209 2.656 -8.648 1 85.44 86 MET A C 1
ATOM 667 O O . MET A 1 86 ? -2.902 1.766 -9.438 1 85.44 86 MET A O 1
ATOM 671 N N . GLU A 1 87 ? -3.691 3.746 -9 1 84.19 87 GLU A N 1
ATOM 672 C CA . GLU A 1 87 ? -3.912 4.047 -10.414 1 84.19 87 GLU A CA 1
ATOM 673 C C . GLU A 1 87 ? -2.594 4.09 -11.18 1 84.19 87 GLU A C 1
ATOM 675 O O . GLU A 1 87 ? -2.521 3.645 -12.328 1 84.19 87 GLU A O 1
ATOM 680 N N . LYS A 1 88 ? -1.618 4.656 -10.508 1 86.19 88 LYS A N 1
ATOM 681 C CA . LYS A 1 88 ? -0.303 4.711 -11.141 1 86.19 88 LYS A CA 1
ATOM 682 C C . LYS A 1 88 ? 0.268 3.309 -11.344 1 86.19 88 LYS A C 1
ATOM 684 O O . LYS A 1 88 ? 0.875 3.023 -12.375 1 86.19 88 LYS A O 1
ATOM 689 N N . GLU A 1 89 ? 0.059 2.549 -10.383 1 85 89 GLU A N 1
ATOM 690 C CA . GLU A 1 89 ? 0.521 1.171 -10.508 1 85 89 GLU A CA 1
ATOM 691 C C . GLU A 1 89 ? -0.218 0.444 -11.633 1 85 89 GLU A C 1
ATOM 693 O O . GLU A 1 89 ? 0.391 -0.302 -12.398 1 85 89 GLU A O 1
ATOM 698 N N . LEU A 1 90 ? -1.528 0.629 -11.703 1 81.12 90 LEU A N 1
ATOM 699 C CA . LEU A 1 90 ? -2.326 0.031 -12.766 1 81.12 90 LEU A CA 1
ATOM 700 C C . LEU A 1 90 ? -1.832 0.485 -14.133 1 81.12 90 LEU A C 1
ATOM 702 O O . LEU A 1 90 ? -1.782 -0.31 -15.078 1 81.12 90 LEU A O 1
ATOM 706 N N . ALA A 1 91 ? -1.544 1.74 -14.211 1 81.88 91 ALA A N 1
ATOM 707 C CA . ALA A 1 91 ? -1.079 2.303 -15.477 1 81.88 91 ALA A CA 1
ATOM 708 C C . ALA A 1 91 ? 0.249 1.681 -15.898 1 81.88 91 ALA A C 1
ATOM 710 O O . ALA A 1 91 ? 0.533 1.559 -17.094 1 81.88 91 ALA A O 1
ATOM 711 N N . LYS A 1 92 ? 1.068 1.441 -14.977 1 77.44 92 LYS A N 1
ATOM 712 C CA . LYS A 1 92 ? 2.359 0.824 -15.266 1 77.44 92 LYS A CA 1
ATOM 713 C C . LYS A 1 92 ? 2.184 -0.552 -15.898 1 77.44 92 LYS A C 1
ATOM 715 O O . LYS A 1 92 ? 2.971 -0.95 -16.766 1 77.44 92 LYS A O 1
ATOM 720 N N . HIS A 1 93 ? 1.203 -1.242 -15.477 1 67.69 93 HIS A N 1
ATOM 721 C CA . HIS A 1 93 ? 1.038 -2.617 -15.93 1 67.69 93 HIS A CA 1
ATOM 722 C C . HIS A 1 93 ? 0.039 -2.699 -17.078 1 67.69 93 HIS 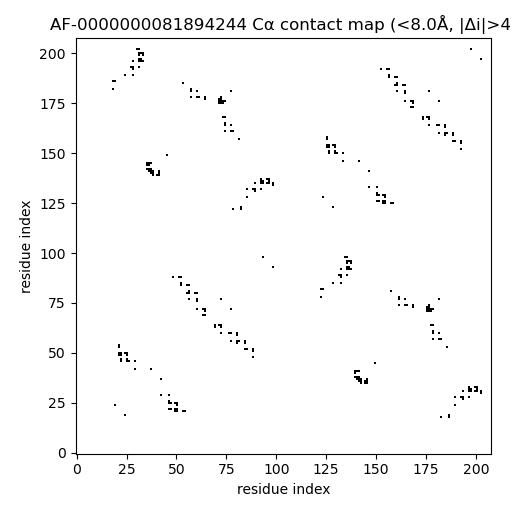A C 1
ATOM 724 O O . HIS A 1 93 ? 0.07 -3.646 -17.875 1 67.69 93 HIS A O 1
ATOM 730 N N . THR A 1 94 ? -1.146 -1.926 -16.984 1 63.06 94 THR A N 1
ATOM 731 C CA . THR A 1 94 ? -2.074 -1.886 -18.109 1 63.06 94 THR A CA 1
ATOM 732 C C . THR A 1 94 ? -1.358 -1.453 -19.391 1 63.06 94 THR A C 1
ATOM 734 O O . THR A 1 94 ? -1.708 -1.897 -20.484 1 63.06 94 THR A O 1
ATOM 737 N N . ALA A 1 95 ? -0.645 -0.378 -19.25 1 54.66 95 ALA A N 1
ATOM 738 C CA . ALA A 1 95 ? 0.088 -0.065 -20.469 1 54.66 95 ALA A CA 1
ATOM 739 C C . ALA A 1 95 ? 0.739 -1.315 -21.062 1 54.66 95 ALA A C 1
ATOM 741 O O . ALA A 1 95 ? 0.996 -1.384 -22.266 1 54.66 95 ALA A O 1
ATOM 742 N N . ALA A 1 96 ? 0.931 -2.178 -20.234 1 48.03 96 ALA A N 1
ATOM 743 C CA . ALA A 1 96 ? 1.459 -3.432 -20.766 1 48.03 96 ALA A CA 1
ATOM 744 C C . ALA A 1 96 ? 0.333 -4.344 -21.25 1 48.03 96 ALA A C 1
ATOM 746 O O . ALA A 1 96 ? 0.493 -5.078 -22.219 1 48.03 96 ALA A O 1
ATOM 747 N N . GLU A 1 97 ? -0.719 -4.754 -20.453 1 47.78 97 GLU A N 1
ATOM 748 C CA . GLU A 1 97 ? -1.763 -5.625 -20.984 1 47.78 97 GLU A CA 1
ATOM 749 C C . GLU A 1 97 ? -3.074 -4.867 -21.172 1 47.78 97 GLU A C 1
ATOM 751 O O . GLU A 1 97 ? -3.451 -4.055 -20.312 1 47.78 97 GLU A O 1
ATOM 756 N N . PRO A 1 98 ? -3.654 -4.707 -22.359 1 41.28 98 PRO A N 1
ATOM 757 C CA . PRO A 1 98 ? -4.973 -4.125 -22.609 1 41.28 98 PRO A CA 1
ATOM 758 C C . PRO A 1 98 ? -6.035 -4.625 -21.625 1 41.28 98 PRO A C 1
ATOM 760 O O . PRO A 1 98 ? -6.09 -5.82 -21.328 1 41.28 98 PRO A O 1
ATOM 763 N N . ILE A 1 99 ? -6.461 -3.781 -20.531 1 40.66 99 ILE A N 1
ATOM 764 C CA . ILE A 1 99 ? -7.488 -4.113 -19.562 1 40.66 99 ILE A CA 1
ATOM 765 C C . ILE A 1 99 ? -8.633 -4.855 -20.25 1 40.66 99 ILE A C 1
ATOM 767 O O . ILE A 1 99 ? -9.25 -4.336 -21.172 1 40.66 99 ILE A O 1
ATOM 771 N N . SER A 1 100 ? -8.68 -6.105 -20.172 1 35.06 100 SER A N 1
ATOM 772 C CA . SER A 1 100 ? -9.867 -6.824 -20.625 1 35.06 100 SER A CA 1
ATOM 773 C C . SER A 1 100 ? -11.117 -6.348 -19.891 1 35.06 100 SER A C 1
ATOM 775 O O . SER A 1 100 ? -11.039 -5.969 -18.719 1 35.06 100 SER A O 1
ATOM 777 N N . SER A 1 101 ? -12.25 -5.77 -20.562 1 33.06 101 SER A N 1
ATOM 778 C CA . SER A 1 101 ? -13.594 -5.238 -20.344 1 33.06 101 SER A CA 1
ATOM 779 C C . SER A 1 101 ? -14.305 -5.988 -19.219 1 33.06 101 SER A C 1
ATOM 781 O O . SER A 1 101 ? -15.469 -5.715 -18.938 1 33.06 101 SER A O 1
ATOM 783 N N . GLU A 1 102 ? -13.859 -6.934 -18.578 1 31.52 102 GLU A N 1
ATOM 784 C CA . GLU A 1 102 ? -14.812 -7.754 -17.844 1 31.52 102 GLU A CA 1
ATOM 785 C C . GLU A 1 102 ? -15.227 -7.082 -16.531 1 31.52 102 GLU A C 1
ATOM 787 O O . GLU A 1 102 ? -16.156 -7.531 -15.867 1 31.52 102 GLU A O 1
ATOM 792 N N . CYS A 1 103 ? -14.586 -6.297 -15.812 1 29.08 103 CYS A N 1
ATOM 793 C CA . CYS A 1 103 ? -15.227 -5.891 -14.562 1 29.08 103 CYS A CA 1
ATOM 794 C C . CYS A 1 103 ? -16.25 -4.793 -14.812 1 29.08 103 CYS A C 1
ATOM 796 O O . CYS A 1 103 ? -15.992 -3.617 -14.547 1 29.08 103 CYS A O 1
ATOM 798 N N . ALA A 1 104 ? -16.766 -4.512 -16.078 1 24.47 104 ALA A N 1
ATOM 799 C CA . ALA A 1 104 ? -18 -3.744 -16.125 1 24.47 104 ALA A CA 1
ATOM 800 C C . ALA A 1 104 ? -19.172 -4.562 -15.57 1 24.47 104 ALA A C 1
ATOM 802 O O . ALA A 1 104 ? -19.266 -5.766 -15.828 1 24.47 104 ALA A O 1
ATOM 803 N N . MET B 1 1 ? -34.062 11.797 28.438 1 26.91 1 MET B N 1
ATOM 804 C CA . MET B 1 1 ? -33.344 12.727 27.578 1 26.91 1 MET B CA 1
ATOM 805 C C . MET B 1 1 ? -32.188 12.031 26.875 1 26.91 1 MET B C 1
ATOM 807 O O . MET B 1 1 ? -31.297 12.695 26.328 1 26.91 1 MET B O 1
ATOM 811 N N . VAL B 1 2 ? -32.031 10.734 27.203 1 34.78 2 VAL B N 1
ATOM 812 C CA . VAL B 1 2 ? -30.797 9.969 27.016 1 34.78 2 VAL B CA 1
ATOM 813 C C . VAL B 1 2 ? -30.703 9.508 25.562 1 34.78 2 VAL B C 1
ATOM 815 O O . VAL B 1 2 ? -29.875 8.656 25.219 1 34.78 2 VAL B O 1
ATOM 818 N N . LYS B 1 3 ? -31.734 9.805 24.672 1 34.91 3 LYS B N 1
ATOM 819 C CA . LYS B 1 3 ? -31.859 9.008 23.453 1 34.91 3 LYS B CA 1
ATOM 820 C C . LYS B 1 3 ? -30.828 9.43 22.406 1 34.91 3 LYS B C 1
ATOM 822 O O . LYS B 1 3 ? -30.922 9.016 21.25 1 34.91 3 LYS B O 1
ATOM 827 N N . ARG B 1 4 ? -30.234 10.656 22.5 1 36.38 4 ARG B N 1
ATOM 828 C CA . ARG B 1 4 ? -29.594 11.172 21.297 1 36.38 4 ARG B CA 1
ATOM 829 C C . ARG B 1 4 ? -28.344 10.375 20.938 1 36.38 4 ARG B C 1
ATOM 831 O O . ARG B 1 4 ? -27.625 10.727 20.016 1 36.38 4 ARG B O 1
ATOM 838 N N . ARG B 1 5 ? -27.688 9.742 21.938 1 36 5 ARG B N 1
ATOM 839 C CA . ARG B 1 5 ? -26.297 9.398 21.656 1 36 5 ARG B CA 1
ATOM 840 C C . ARG B 1 5 ? -26.219 8.25 20.656 1 36 5 ARG B C 1
ATOM 842 O O . ARG B 1 5 ? -25.125 7.73 20.391 1 36 5 ARG B O 1
ATOM 849 N N . ALA B 1 6 ? -27.297 7.535 20.422 1 38.16 6 ALA B N 1
ATOM 850 C CA . ALA B 1 6 ? -27.109 6.312 19.656 1 38.16 6 ALA B CA 1
ATOM 851 C C . ALA B 1 6 ? -26.766 6.629 18.203 1 38.16 6 ALA B C 1
ATOM 853 O O . ALA B 1 6 ? -26.312 5.758 17.469 1 38.16 6 ALA B O 1
ATOM 854 N N . ALA B 1 7 ? -27.328 7.695 17.625 1 36.56 7 ALA B N 1
ATOM 855 C CA . ALA B 1 7 ? -27.453 7.805 16.188 1 36.56 7 ALA B CA 1
ATOM 856 C C . ALA B 1 7 ? -26.109 8.148 15.539 1 36.56 7 ALA B C 1
ATOM 858 O O . ALA B 1 7 ? -26 8.164 14.312 1 36.56 7 ALA B O 1
ATOM 859 N N . LYS B 1 8 ? -25.266 8.844 16.266 1 35.78 8 LYS B N 1
ATOM 860 C CA . LYS B 1 8 ? -24.109 9.383 15.547 1 35.78 8 LYS B CA 1
ATOM 861 C C . LYS B 1 8 ? -23.188 8.266 15.055 1 35.78 8 LYS B C 1
ATOM 863 O O . LYS B 1 8 ? -22.266 8.508 14.281 1 35.78 8 LYS B O 1
ATOM 868 N N . LYS B 1 9 ? -23.312 7.086 15.672 1 36.03 9 LYS B N 1
ATOM 869 C CA . LYS B 1 9 ? -22.344 6.062 15.32 1 36.03 9 LYS B CA 1
ATOM 870 C C . LYS B 1 9 ? -22.625 5.473 13.938 1 36.03 9 LYS B C 1
ATOM 872 O O . LYS B 1 9 ? -21.766 4.852 13.328 1 36.03 9 LYS B O 1
ATOM 877 N N . ALA B 1 10 ? -23.891 5.445 13.5 1 35.97 10 ALA B N 1
ATOM 878 C CA . ALA B 1 10 ? -24.281 4.672 12.32 1 35.97 10 ALA B CA 1
ATOM 879 C C . ALA B 1 10 ? -23.875 5.395 11.039 1 35.97 10 ALA B C 1
ATOM 881 O O . ALA B 1 10 ? -23.656 4.758 10 1 35.97 10 ALA B O 1
ATOM 882 N N . ALA B 1 11 ? -23.984 6.715 10.906 1 34.91 11 ALA B N 1
ATOM 883 C CA . ALA B 1 11 ? -24 7.469 9.656 1 34.91 11 ALA B CA 1
ATOM 884 C C . ALA B 1 11 ? -22.609 7.5 9.031 1 34.91 11 ALA B C 1
ATOM 886 O O . ALA B 1 11 ? -22.469 7.688 7.816 1 34.91 11 ALA B O 1
ATOM 887 N N . ARG B 1 12 ? -21.609 7.531 9.805 1 35.09 12 ARG B N 1
ATOM 888 C CA . ARG B 1 12 ? -20.266 7.801 9.289 1 35.09 12 ARG B CA 1
ATOM 889 C C . ARG B 1 12 ? -19.766 6.641 8.43 1 35.09 12 ARG B C 1
ATOM 891 O O . ARG B 1 12 ? -18.672 6.699 7.875 1 35.09 12 ARG B O 1
ATOM 898 N N . SER B 1 13 ? -20.422 5.52 8.398 1 34.53 13 SER B N 1
ATOM 899 C CA . SER B 1 13 ? -20.016 4.379 7.582 1 34.53 13 SER B CA 1
ATOM 900 C C . SER B 1 13 ? -20.203 4.664 6.098 1 34.53 13 SER B C 1
ATOM 902 O O . SER B 1 13 ? -19.438 4.184 5.262 1 34.53 13 SER B O 1
ATOM 904 N N . LYS B 1 14 ? -21.375 5.293 5.625 1 35 14 LYS B N 1
ATOM 905 C CA . LYS B 1 14 ? -21.859 5.352 4.25 1 35 14 LYS B CA 1
ATOM 906 C C . LYS B 1 14 ? -20.969 6.254 3.391 1 35 14 LYS B C 1
ATOM 908 O O . LYS B 1 14 ? -20.875 6.059 2.178 1 35 14 LYS B O 1
ATOM 913 N N . GLN B 1 15 ? -20.781 7.484 3.826 1 34.94 15 GLN B N 1
ATOM 914 C CA . GLN B 1 15 ? -20.25 8.5 2.92 1 34.94 15 GLN B CA 1
ATOM 915 C C . GLN B 1 15 ? -18.938 8.039 2.287 1 34.94 15 GLN B C 1
ATOM 917 O O . GLN B 1 15 ? -18.531 8.555 1.244 1 34.94 15 GLN B O 1
ATOM 922 N N . GLU B 1 16 ? -18.172 7.301 3.074 1 37.59 16 GLU B N 1
ATOM 923 C CA . GLU B 1 16 ? -16.797 7.082 2.607 1 37.59 16 GLU B CA 1
ATOM 924 C C . GLU B 1 16 ? -16.781 6.262 1.32 1 37.59 16 GLU B C 1
ATOM 926 O O . GLU B 1 16 ? -15.719 5.82 0.875 1 37.59 16 GLU B O 1
ATOM 931 N N . ARG B 1 17 ? -17.859 5.809 0.796 1 37.56 17 ARG B N 1
ATOM 932 C CA . ARG B 1 17 ? -17.797 4.68 -0.128 1 37.56 17 ARG B CA 1
ATOM 933 C C . ARG B 1 17 ? -17.125 5.086 -1.435 1 37.56 17 ARG B C 1
ATOM 935 O O . ARG B 1 17 ? -17.016 4.281 -2.363 1 37.56 17 ARG B O 1
ATOM 942 N N . LYS B 1 18 ? -17.344 6.34 -1.906 1 41.53 18 LYS B N 1
ATOM 943 C CA . LYS B 1 18 ? -17.109 6.473 -3.34 1 41.53 18 LYS B CA 1
ATOM 944 C C . LYS B 1 18 ? -15.727 5.969 -3.717 1 41.53 18 LYS B C 1
ATOM 946 O O . LYS B 1 18 ? -15.227 6.25 -4.812 1 41.53 18 LYS B O 1
ATOM 951 N N . ILE B 1 19 ? -14.805 5.777 -2.648 1 45.38 19 ILE B N 1
ATOM 952 C CA . ILE B 1 19 ? -13.398 5.418 -2.816 1 45.38 19 ILE B CA 1
ATOM 953 C C . ILE B 1 19 ? -13.297 4.055 -3.498 1 45.38 19 ILE B C 1
ATOM 955 O O . ILE B 1 19 ? -14.086 3.152 -3.221 1 45.38 19 ILE B O 1
ATOM 959 N N . CYS B 1 20 ? -12.75 4.016 -4.645 1 53.69 20 CYS B N 1
ATOM 960 C CA . CYS B 1 20 ? -12.422 2.725 -5.238 1 53.69 20 CYS B CA 1
ATOM 961 C C . CYS B 1 20 ? -12.18 1.677 -4.16 1 53.69 20 CYS B C 1
ATOM 963 O O . CYS B 1 20 ? -11.383 1.896 -3.244 1 53.69 20 CYS B O 1
ATOM 965 N N . SER B 1 21 ? -13.227 0.768 -3.939 1 76.56 21 SER B N 1
ATOM 966 C CA . SER B 1 21 ? -13.078 -0.37 -3.039 1 76.56 21 SER B CA 1
ATOM 967 C C . SER B 1 21 ? -11.664 -0.937 -3.1 1 76.56 21 SER B C 1
ATOM 969 O O . SER B 1 21 ? -11.117 -1.151 -4.184 1 76.56 21 SER B O 1
ATOM 971 N N . PRO B 1 22 ? -10.914 -0.745 -2.049 1 83.75 22 PRO B N 1
ATOM 972 C CA . PRO B 1 22 ? -9.594 -1.383 -2.021 1 83.75 22 PRO B CA 1
ATOM 973 C C . PRO B 1 22 ? -9.594 -2.762 -2.678 1 83.75 22 PRO B C 1
ATOM 975 O O . PRO B 1 22 ? -8.625 -3.123 -3.357 1 83.75 22 PRO B O 1
ATOM 978 N N . ARG B 1 23 ? -10.734 -3.412 -2.482 1 87.25 23 ARG B N 1
ATOM 979 C CA . ARG B 1 23 ? -10.844 -4.75 -3.055 1 87.25 23 ARG B CA 1
ATOM 980 C C . ARG B 1 23 ? -10.891 -4.691 -4.578 1 87.25 23 ARG B C 1
ATOM 982 O O . ARG B 1 23 ? -10.242 -5.488 -5.258 1 87.25 23 ARG B O 1
ATOM 989 N N . LEU B 1 24 ? -11.656 -3.805 -5.027 1 84.44 24 LEU B N 1
ATOM 990 C CA . LEU B 1 24 ? -11.758 -3.643 -6.477 1 84.44 24 LEU B CA 1
ATOM 991 C C . LEU B 1 24 ? -10.414 -3.236 -7.07 1 84.44 24 LEU B C 1
ATOM 993 O O . LEU B 1 24 ? -10.008 -3.756 -8.117 1 84.44 24 LEU B O 1
ATOM 997 N N . PHE B 1 25 ? -9.812 -2.469 -6.438 1 81.31 25 PHE B N 1
ATOM 998 C CA . PHE B 1 25 ? -8.508 -2.01 -6.891 1 81.31 25 PHE B CA 1
ATOM 999 C C . PHE B 1 25 ? -7.504 -3.158 -6.91 1 81.31 25 PHE B C 1
ATOM 1001 O O . PHE B 1 25 ? -6.781 -3.342 -7.891 1 81.31 25 PHE B O 1
ATOM 1008 N N . ALA B 1 26 ? -7.465 -3.834 -5.828 1 90.19 26 ALA B N 1
ATOM 1009 C CA . ALA B 1 26 ? -6.562 -4.98 -5.727 1 90.19 26 ALA B CA 1
ATOM 1010 C C . ALA B 1 26 ? -6.816 -5.977 -6.852 1 90.19 26 ALA B C 1
ATOM 1012 O O . ALA B 1 26 ? -5.875 -6.504 -7.449 1 90.19 26 ALA B O 1
ATOM 1013 N N . SER B 1 27 ? -8.156 -6.191 -7.109 1 89 27 SER B N 1
ATOM 1014 C CA . SER B 1 27 ? -8.523 -7.086 -8.203 1 89 27 SER B CA 1
ATOM 1015 C C . SER B 1 27 ? -8.055 -6.535 -9.547 1 89 27 SER B C 1
ATOM 1017 O O . SER B 1 27 ? -7.574 -7.289 -10.398 1 89 27 SER B O 1
ATOM 1019 N N . LYS B 1 28 ? -8.242 -5.273 -9.742 1 86.38 28 LYS B N 1
ATOM 1020 C CA . LYS B 1 28 ? -7.812 -4.625 -10.977 1 86.38 28 LYS B CA 1
ATOM 1021 C C . LYS B 1 28 ? -6.297 -4.719 -11.156 1 86.38 28 LYS B C 1
ATOM 1023 O O . LYS B 1 28 ? -5.809 -4.996 -12.25 1 86.38 28 LYS B O 1
ATOM 1028 N N . ILE B 1 29 ? -5.547 -4.535 -10.18 1 85.88 29 ILE B N 1
ATOM 1029 C CA . ILE B 1 29 ? -4.09 -4.605 -10.219 1 85.88 29 ILE B CA 1
ATOM 1030 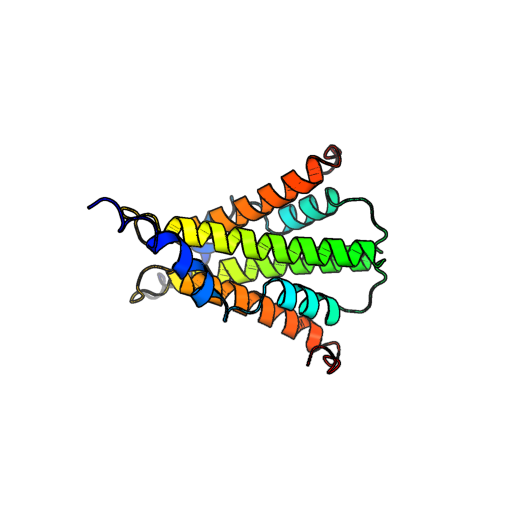C C . ILE B 1 29 ? -3.654 -6.008 -10.633 1 85.88 29 ILE B C 1
ATOM 1032 O O . ILE B 1 29 ? -2.795 -6.168 -11.5 1 85.88 29 ILE B O 1
ATOM 1036 N N . LEU B 1 30 ? -4.297 -7.031 -10 1 87 30 LEU B N 1
ATOM 1037 C CA . LEU B 1 30 ? -3.936 -8.414 -10.305 1 87 30 LEU B CA 1
ATOM 1038 C C . LEU B 1 30 ? -4.285 -8.766 -11.742 1 87 30 LEU B C 1
ATOM 1040 O O . LEU B 1 30 ? -3.57 -9.531 -12.391 1 87 30 LEU B O 1
ATOM 1044 N N . ARG B 1 31 ? -5.348 -8.172 -12.164 1 84.5 31 ARG B N 1
ATOM 1045 C CA . ARG B 1 31 ? -5.766 -8.422 -13.539 1 84.5 31 ARG B CA 1
ATOM 1046 C C . ARG B 1 31 ? -4.797 -7.785 -14.531 1 84.5 31 ARG B C 1
ATOM 1048 O O . ARG B 1 31 ? -4.609 -8.297 -15.641 1 84.5 31 ARG B O 1
ATOM 1055 N N . GLN B 1 32 ? -4.18 -6.77 -14.102 1 82.19 32 GLN B N 1
ATOM 1056 C CA . GLN B 1 32 ? -3.314 -6.016 -15 1 82.19 32 GLN B CA 1
ATOM 1057 C C . GLN B 1 32 ? -1.858 -6.453 -14.859 1 82.19 32 GLN B C 1
ATOM 1059 O O . GLN B 1 32 ? -1.005 -6.055 -15.656 1 82.19 32 GLN B O 1
ATOM 1064 N N . MET B 1 33 ? -1.562 -7.145 -13.867 1 81 33 MET B N 1
ATOM 1065 C CA . MET B 1 33 ? -0.208 -7.648 -13.656 1 81 33 MET B CA 1
ATOM 1066 C C . MET B 1 33 ? 0.209 -8.57 -14.797 1 81 33 MET B C 1
ATOM 1068 O O . MET B 1 33 ? -0.607 -9.344 -15.305 1 81 33 MET B O 1
ATOM 1072 N N . PRO B 1 34 ? 1.435 -8.406 -15.141 1 80.81 34 PRO B N 1
ATOM 1073 C CA . PRO B 1 34 ? 1.92 -9.328 -16.172 1 80.81 34 PRO B CA 1
ATOM 1074 C C . PRO B 1 34 ? 1.606 -10.789 -15.844 1 80.81 34 PRO B C 1
ATOM 1076 O O . PRO B 1 34 ? 1.503 -11.156 -14.672 1 80.81 34 PRO B O 1
ATOM 1079 N N . LYS B 1 35 ? 1.521 -11.547 -16.984 1 81.44 35 LYS B N 1
ATOM 1080 C CA . LYS B 1 35 ? 1.147 -12.953 -16.812 1 81.44 35 LYS B CA 1
ATOM 1081 C C . LYS B 1 35 ? 2.328 -13.781 -16.312 1 81.44 35 LYS B C 1
ATOM 1083 O O . LYS B 1 35 ? 3.258 -14.07 -17.062 1 81.44 35 LYS B O 1
ATOM 1088 N N . VAL B 1 36 ? 2.402 -13.969 -15.109 1 86.38 36 VAL B N 1
ATOM 1089 C CA . VAL B 1 36 ? 3.379 -14.828 -14.445 1 86.38 36 VAL B CA 1
ATOM 1090 C C . VAL B 1 36 ? 2.662 -15.977 -13.742 1 86.38 36 VAL B C 1
ATOM 1092 O O . VAL B 1 36 ? 1.474 -15.875 -13.43 1 86.38 36 VAL B O 1
ATOM 1095 N N . ARG B 1 37 ? 3.309 -17.062 -13.594 1 88.62 37 ARG B N 1
ATOM 1096 C CA . ARG B 1 37 ? 2.668 -18.25 -13.023 1 88.62 37 ARG B CA 1
ATOM 1097 C C . ARG B 1 37 ? 2.426 -18.062 -11.523 1 88.62 37 ARG B C 1
ATOM 1099 O O . ARG B 1 37 ? 3.371 -17.891 -10.75 1 88.62 37 ARG B O 1
ATOM 1106 N N . MET B 1 38 ? 1.191 -17.969 -11.141 1 90.25 38 MET B N 1
ATOM 1107 C CA . MET B 1 38 ? 0.696 -17.891 -9.773 1 90.25 38 MET B CA 1
ATOM 1108 C C . MET B 1 38 ? -0.585 -18.703 -9.609 1 90.25 38 MET B C 1
ATOM 1110 O O . MET B 1 38 ? -1.519 -18.562 -10.406 1 90.25 38 MET B O 1
ATOM 1114 N N . GLU B 1 39 ? -0.407 -19.625 -8.672 1 92.88 39 GLU B N 1
ATOM 1115 C CA . GLU B 1 39 ? -1.616 -20.406 -8.414 1 92.88 39 GLU B CA 1
ATOM 1116 C C . GLU B 1 39 ? -2.746 -19.516 -7.902 1 92.88 39 GLU B C 1
ATOM 1118 O O . GLU B 1 39 ? -2.504 -18.391 -7.449 1 92.88 39 GLU B O 1
ATOM 1123 N N . ALA B 1 40 ? -3.938 -19.984 -7.93 1 91.12 40 ALA B N 1
ATOM 1124 C CA . ALA B 1 40 ? -5.117 -19.219 -7.539 1 91.12 40 ALA B CA 1
ATOM 1125 C C . ALA B 1 40 ? -5.035 -18.797 -6.074 1 91.12 40 ALA B C 1
ATOM 1127 O O . ALA B 1 40 ? -5.41 -17.672 -5.723 1 91.12 40 ALA B O 1
ATOM 1128 N N . LYS B 1 41 ? -4.543 -19.672 -5.305 1 90.56 41 LYS B N 1
ATOM 1129 C CA . LYS B 1 41 ? -4.398 -19.375 -3.885 1 90.56 41 LYS B CA 1
ATOM 1130 C C . LYS B 1 41 ? -3.428 -18.219 -3.666 1 90.56 41 LYS B C 1
ATOM 1132 O O . LYS B 1 41 ? -3.67 -17.344 -2.828 1 90.56 41 LYS B O 1
ATOM 1137 N N . ALA B 1 42 ? -2.375 -18.25 -4.414 1 91.5 42 ALA B N 1
ATOM 1138 C CA . ALA B 1 42 ? -1.382 -17.172 -4.328 1 91.5 42 ALA B CA 1
ATOM 1139 C C . ALA B 1 42 ? -1.979 -15.836 -4.754 1 91.5 42 ALA B C 1
ATOM 1141 O O . ALA B 1 42 ? -1.753 -14.812 -4.102 1 91.5 42 ALA B O 1
ATOM 1142 N N . ARG B 1 43 ? -2.719 -15.805 -5.73 1 92.44 43 ARG B N 1
ATOM 1143 C CA . ARG B 1 43 ? -3.379 -14.594 -6.207 1 92.44 43 ARG B CA 1
ATOM 1144 C C . ARG B 1 43 ? -4.348 -14.055 -5.16 1 92.44 43 ARG B C 1
ATOM 1146 O O . ARG B 1 43 ? -4.438 -12.844 -4.961 1 92.44 43 ARG B O 1
ATOM 1153 N N . GLY B 1 44 ? -5.059 -14.969 -4.551 1 90.38 44 GLY B N 1
ATOM 1154 C CA . GLY B 1 44 ? -5.969 -14.578 -3.486 1 90.38 44 GLY B CA 1
ATOM 1155 C C . GLY B 1 44 ? -5.266 -13.938 -2.305 1 90.38 44 GLY B C 1
ATOM 1156 O O . GLY B 1 44 ? -5.754 -12.945 -1.747 1 90.38 44 GLY B O 1
ATOM 1157 N N . LEU B 1 45 ? -4.137 -14.422 -1.979 1 90.62 45 LEU B N 1
ATOM 1158 C CA . LEU B 1 45 ? -3.359 -13.875 -0.869 1 90.62 45 LEU B CA 1
ATOM 1159 C C . LEU B 1 45 ? -2.842 -12.477 -1.2 1 90.62 45 LEU B C 1
ATOM 1161 O O . LEU B 1 45 ? -2.859 -11.586 -0.349 1 90.62 45 LEU B O 1
ATOM 1165 N N . VAL B 1 46 ? -2.346 -12.383 -2.455 1 91.5 46 VAL B N 1
ATOM 1166 C CA . VAL B 1 46 ? -1.844 -11.086 -2.885 1 91.5 46 VAL B CA 1
ATOM 1167 C C . VAL B 1 46 ? -2.979 -10.062 -2.877 1 91.5 46 VAL B C 1
ATOM 1169 O O . VAL B 1 46 ? -2.809 -8.938 -2.402 1 91.5 46 VAL B O 1
ATOM 1172 N N . LYS B 1 47 ? -4.102 -10.469 -3.334 1 91.25 47 LYS B N 1
ATOM 1173 C CA . LYS B 1 47 ? -5.273 -9.594 -3.32 1 91.25 47 LYS B CA 1
ATOM 1174 C C . LYS B 1 47 ? -5.625 -9.172 -1.897 1 91.25 47 LYS B C 1
ATOM 1176 O O . LYS B 1 47 ? -5.875 -7.996 -1.638 1 91.25 47 LYS B O 1
ATOM 1181 N N . SER B 1 48 ? -5.648 -10.102 -1.047 1 91.56 48 SER B N 1
ATOM 1182 C CA . SER B 1 48 ? -5.957 -9.828 0.352 1 91.56 48 SER B CA 1
ATOM 1183 C C . SER B 1 48 ? -4.918 -8.898 0.971 1 91.56 48 SER B C 1
ATOM 1185 O O . SER B 1 48 ? -5.266 -7.977 1.718 1 91.56 48 SER B O 1
ATOM 1187 N N . LEU B 1 49 ? -3.709 -9.203 0.658 1 91 49 LEU B N 1
ATOM 1188 C CA . LEU B 1 49 ? -2.615 -8.375 1.165 1 91 49 LEU B CA 1
ATOM 1189 C C . LEU B 1 49 ? -2.787 -6.922 0.742 1 91 49 LEU B C 1
ATOM 1191 O O . LEU B 1 49 ? -2.699 -6.016 1.572 1 91 49 LEU B O 1
ATOM 1195 N N . LEU B 1 50 ? -3.037 -6.707 -0.512 1 92 50 LEU B N 1
ATOM 1196 C CA . LEU B 1 50 ? -3.219 -5.355 -1.032 1 92 50 LEU B CA 1
ATOM 1197 C C . LEU B 1 50 ? -4.426 -4.684 -0.388 1 92 50 LEU B C 1
ATOM 1199 O O . LEU B 1 50 ? -4.367 -3.506 -0.026 1 92 50 LEU B O 1
ATOM 1203 N N . THR B 1 51 ? -5.5 -5.414 -0.267 1 91.69 51 THR B N 1
ATOM 1204 C CA . THR B 1 51 ? -6.719 -4.891 0.337 1 91.69 51 THR B CA 1
ATOM 1205 C C . THR B 1 51 ? -6.48 -4.504 1.793 1 91.69 51 THR B C 1
ATOM 1207 O O . THR B 1 51 ? -6.875 -3.418 2.227 1 91.69 51 THR B O 1
ATOM 1210 N N . ASP B 1 52 ? -5.77 -5.375 2.471 1 90.62 52 ASP B N 1
ATOM 1211 C CA . ASP B 1 52 ? -5.496 -5.148 3.887 1 90.62 52 ASP B CA 1
ATOM 1212 C C . ASP B 1 52 ? -4.574 -3.949 4.082 1 90.62 52 ASP B C 1
ATOM 1214 O O . ASP B 1 52 ? -4.793 -3.133 4.98 1 90.62 52 ASP B O 1
ATOM 1218 N N . LEU B 1 53 ? -3.586 -3.877 3.277 1 90.62 53 LEU B N 1
ATOM 1219 C CA . LEU B 1 53 ? -2.65 -2.762 3.379 1 90.62 53 LEU B CA 1
ATOM 1220 C C . LEU B 1 53 ? -3.367 -1.433 3.166 1 90.62 53 LEU B C 1
ATOM 1222 O O . LEU B 1 53 ? -3.205 -0.502 3.959 1 90.62 53 LEU B O 1
ATOM 1226 N N . TYR B 1 54 ? -4.184 -1.348 2.145 1 90.12 54 TYR B N 1
ATOM 1227 C CA . TYR B 1 54 ? -4.941 -0.136 1.849 1 90.12 54 TYR B CA 1
ATOM 1228 C C . TYR B 1 54 ? -5.859 0.229 3.01 1 90.12 54 TYR B C 1
ATOM 1230 O O . TYR B 1 54 ? -5.883 1.382 3.449 1 90.12 54 TYR B O 1
ATOM 1238 N N . GLN B 1 55 ? -6.543 -0.74 3.43 1 89.44 55 GLN B N 1
ATOM 1239 C CA . GLN B 1 55 ? -7.527 -0.511 4.484 1 89.44 55 GLN B CA 1
ATOM 1240 C C . GLN B 1 55 ? -6.852 -0.074 5.781 1 89.44 55 GLN B C 1
ATOM 1242 O O . GLN B 1 55 ? -7.352 0.804 6.484 1 89.44 55 GLN B O 1
ATOM 1247 N N . GLN B 1 56 ? -5.812 -0.736 6.102 1 92.31 56 GLN B N 1
ATOM 1248 C CA . GLN B 1 56 ? -5.117 -0.42 7.344 1 92.31 56 GLN B CA 1
ATOM 1249 C C . GLN B 1 56 ? -4.617 1.022 7.344 1 92.31 56 GLN B C 1
ATOM 1251 O O . GLN B 1 56 ? -4.781 1.741 8.336 1 92.31 56 GLN B O 1
ATOM 1256 N N . VAL B 1 57 ? -4.023 1.439 6.273 1 91.94 57 VAL B N 1
ATOM 1257 C CA . VAL B 1 57 ? -3.527 2.809 6.176 1 91.94 57 VAL B CA 1
ATOM 1258 C C . VAL B 1 57 ? -4.695 3.789 6.277 1 91.94 57 VAL B C 1
ATOM 1260 O O . VAL B 1 57 ? -4.625 4.77 7.023 1 91.94 57 VAL B O 1
ATOM 1263 N N . ALA B 1 58 ? -5.754 3.498 5.52 1 89.38 58 ALA B N 1
ATOM 1264 C CA . ALA B 1 58 ? -6.926 4.367 5.547 1 89.38 58 ALA B CA 1
ATOM 1265 C C . ALA B 1 58 ? -7.492 4.477 6.961 1 89.38 58 ALA B C 1
ATOM 1267 O O . ALA B 1 58 ? -7.852 5.57 7.41 1 89.38 58 ALA B O 1
ATOM 1268 N N . THR B 1 59 ? -7.562 3.352 7.648 1 90 59 THR B N 1
ATOM 1269 C CA . THR B 1 59 ? -8.109 3.326 9 1 90 59 THR B CA 1
ATOM 1270 C C . THR B 1 59 ? -7.227 4.133 9.953 1 90 59 THR B C 1
ATOM 1272 O O . THR B 1 59 ? -7.734 4.895 10.781 1 90 59 THR B O 1
ATOM 1275 N N . GLU B 1 60 ? -5.906 3.902 9.891 1 90.12 60 GLU B N 1
ATOM 1276 C CA . GLU B 1 60 ? -4.977 4.621 10.75 1 90.12 60 GLU B CA 1
ATOM 1277 C C . GLU B 1 60 ? -5.055 6.125 10.516 1 90.12 60 GLU B C 1
ATOM 1279 O O . GLU B 1 60 ? -5.062 6.91 11.469 1 90.12 60 GLU B O 1
ATOM 1284 N N . VAL B 1 61 ? -5.168 6.578 9.344 1 89.62 61 VAL B N 1
ATOM 1285 C CA . VAL B 1 61 ? -5.242 8 9.008 1 89.62 61 VAL B CA 1
ATOM 1286 C C . VAL B 1 61 ? -6.578 8.57 9.484 1 89.62 61 VAL B C 1
ATOM 1288 O O . VAL B 1 61 ? -6.633 9.703 9.969 1 89.62 61 VAL B O 1
ATOM 1291 N N . GLU B 1 62 ? -7.645 7.785 9.289 1 88.38 62 GLU B N 1
ATOM 1292 C CA . GLU B 1 62 ? -8.953 8.203 9.789 1 88.38 62 GLU B CA 1
ATOM 1293 C C . GLU B 1 62 ? -8.93 8.398 11.297 1 88.38 62 GLU B C 1
ATOM 1295 O O . GLU B 1 62 ? -9.492 9.359 11.812 1 88.38 62 GLU B O 1
ATOM 1300 N N . ALA B 1 63 ? -8.297 7.453 11.953 1 89.56 63 ALA B N 1
ATOM 1301 C CA . ALA B 1 63 ? -8.164 7.547 13.406 1 89.56 63 ALA B CA 1
ATOM 1302 C C . ALA B 1 63 ? -7.43 8.82 13.805 1 89.56 63 ALA B C 1
ATOM 1304 O O . ALA B 1 63 ? -7.793 9.477 14.789 1 89.56 63 ALA B O 1
ATOM 1305 N N . LEU B 1 64 ? -6.367 9.133 13.07 1 85.94 64 LEU B N 1
ATOM 1306 C CA . LEU B 1 64 ? -5.605 10.344 13.328 1 85.94 64 LEU B CA 1
ATOM 1307 C C . LEU B 1 64 ? -6.465 11.586 13.102 1 85.94 64 LEU B C 1
ATOM 1309 O O . LEU B 1 64 ? -6.309 12.594 13.797 1 85.94 64 LEU B O 1
ATOM 1313 N N . SER B 1 65 ? -7.324 11.594 12.172 1 85.38 65 SER B N 1
ATOM 1314 C CA . SER B 1 65 ? -8.156 12.734 11.805 1 85.38 65 SER B CA 1
ATOM 1315 C C . SER B 1 65 ? -9.266 12.961 12.828 1 85.38 65 SER B C 1
ATOM 1317 O O . SER B 1 65 ? -9.828 14.055 12.914 1 85.38 65 SER B O 1
ATOM 1319 N N . GLN B 1 66 ? -9.648 11.961 13.516 1 85.56 66 GLN B N 1
ATOM 1320 C CA . GLN B 1 66 ? -10.75 12.039 14.477 1 85.56 66 GLN B CA 1
ATOM 1321 C C . GLN B 1 66 ? -10.258 12.523 15.836 1 85.56 66 GLN B C 1
ATOM 1323 O O . GLN B 1 66 ? -11.055 12.906 16.688 1 85.56 66 GLN B O 1
ATOM 1328 N N . LYS B 1 67 ? -8.969 12.469 15.875 1 78.31 67 LYS B N 1
ATOM 1329 C CA . LYS B 1 67 ? -8.438 12.938 17.156 1 78.31 67 LYS B CA 1
ATOM 1330 C C . LYS B 1 67 ? -8.648 14.445 17.312 1 78.31 67 LYS B C 1
ATOM 1332 O O . LYS B 1 67 ? -8.211 15.227 16.469 1 78.31 67 LYS B O 1
ATOM 1337 N N . GLU B 1 68 ? -9.461 14.883 18.141 1 68.75 68 GLU B N 1
ATOM 1338 C CA . GLU B 1 68 ? -9.945 16.25 18.375 1 68.75 68 GLU B CA 1
ATOM 1339 C C . GLU B 1 68 ? -8.789 17.188 18.688 1 68.75 68 GLU B C 1
ATOM 1341 O O . GLU B 1 68 ? -8.789 18.344 18.25 1 68.75 68 GLU B O 1
ATOM 1346 N N . GLU B 1 69 ? -7.824 16.984 19.562 1 68.69 69 GLU B N 1
ATOM 1347 C CA . GLU B 1 69 ? -6.785 17.906 20 1 68.69 69 GLU B CA 1
ATOM 1348 C C . GLU B 1 69 ? -5.488 17.688 19.234 1 68.69 69 GLU B C 1
ATOM 1350 O O . GLU B 1 69 ? -4.441 18.219 19.609 1 68.69 69 GLU B O 1
ATOM 1355 N N . SER B 1 70 ? -5.699 17.016 18.047 1 64.38 70 SER B N 1
ATOM 1356 C CA . SER B 1 70 ? -4.43 16.641 17.438 1 64.38 70 SER B CA 1
ATOM 1357 C C . SER B 1 70 ? -4.098 17.547 16.266 1 64.38 70 SER B C 1
ATOM 1359 O O . SER B 1 70 ? -4.996 18.062 15.586 1 64.38 70 SER B O 1
ATOM 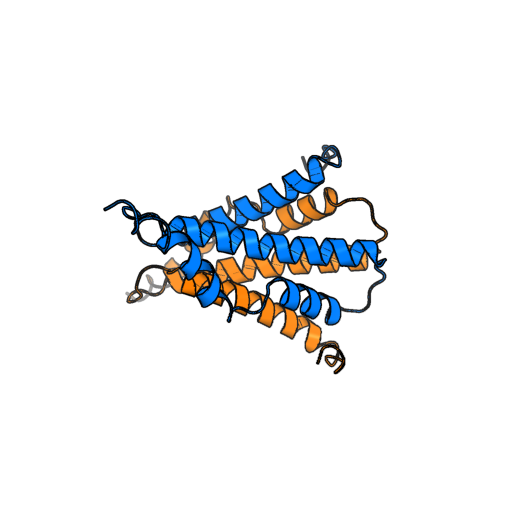1361 N N . PRO B 1 71 ? -2.908 18 16.328 1 70.06 71 PRO B N 1
ATOM 1362 C CA . PRO B 1 71 ? -2.451 18.719 15.125 1 70.06 71 PRO B CA 1
ATOM 1363 C C . PRO B 1 71 ? -2.8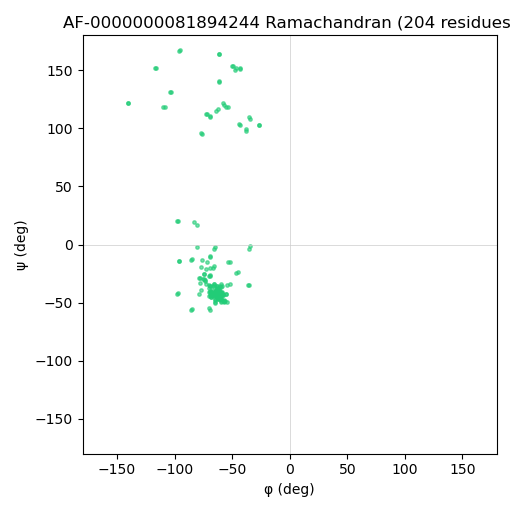42 18 13.828 1 70.06 71 PRO B C 1
ATOM 1365 O O . PRO B 1 71 ? -3.195 16.828 13.852 1 70.06 71 PRO B O 1
ATOM 1368 N N . PRO B 1 72 ? -3.051 18.688 12.734 1 78.81 72 PRO B N 1
ATOM 1369 C CA . PRO B 1 72 ? -3.355 18.094 11.438 1 78.81 72 PRO B CA 1
ATOM 1370 C C . PRO B 1 72 ? -2.422 16.938 11.086 1 78.81 72 PRO B C 1
ATOM 1372 O O . PRO B 1 72 ? -1.326 16.828 11.641 1 78.81 72 PRO B O 1
ATOM 1375 N N . ILE B 1 73 ? -2.764 16.062 10.383 1 87.12 73 ILE B N 1
ATOM 1376 C CA . ILE B 1 73 ? -2.008 14.891 9.938 1 87.12 73 ILE B CA 1
ATOM 1377 C C . ILE B 1 73 ? -0.713 15.344 9.266 1 87.12 73 ILE B C 1
ATOM 1379 O O . ILE B 1 73 ? -0.74 16.141 8.32 1 87.12 73 ILE B O 1
ATOM 1383 N N . SER B 1 74 ? 0.398 14.945 9.828 1 86.06 74 SER B N 1
ATOM 1384 C CA . SER B 1 74 ? 1.702 15.273 9.258 1 86.06 74 SER B CA 1
ATOM 1385 C C . SER B 1 74 ? 2.221 14.133 8.383 1 86.06 74 SER B C 1
ATOM 1387 O O . SER B 1 74 ? 1.671 13.031 8.398 1 86.06 74 SER B O 1
ATOM 1389 N N . CYS B 1 75 ? 3.227 14.383 7.598 1 86.12 75 CYS B N 1
ATOM 1390 C CA . CYS B 1 75 ? 3.873 13.367 6.777 1 86.12 75 CYS B CA 1
ATOM 1391 C C . CYS B 1 75 ? 4.422 12.234 7.641 1 86.12 75 CYS B C 1
ATOM 1393 O O . CYS B 1 75 ? 4.367 11.07 7.254 1 86.12 75 CYS B O 1
ATOM 1395 N N . THR B 1 76 ? 4.859 12.648 8.75 1 87.44 76 THR B N 1
ATOM 1396 C CA . THR B 1 76 ? 5.406 11.648 9.656 1 87.44 76 THR B CA 1
ATOM 1397 C C . THR B 1 76 ? 4.316 10.695 10.133 1 87.44 76 THR B C 1
ATOM 1399 O O . THR B 1 76 ? 4.559 9.5 10.289 1 87.44 76 THR B O 1
ATOM 1402 N N . ASP B 1 77 ? 3.133 11.164 10.336 1 88.56 77 ASP B N 1
ATOM 1403 C CA . ASP B 1 77 ? 2.004 10.344 10.758 1 88.56 77 ASP B CA 1
ATOM 1404 C C . ASP B 1 77 ? 1.633 9.32 9.688 1 88.56 77 ASP B C 1
ATOM 1406 O O . ASP B 1 77 ? 1.348 8.164 10 1 88.56 77 ASP B O 1
ATOM 1410 N N . VAL B 1 78 ? 1.682 9.773 8.508 1 90.12 78 VAL B N 1
ATOM 1411 C CA . VAL B 1 78 ? 1.342 8.898 7.395 1 90.12 78 VAL B CA 1
ATOM 1412 C C . VAL B 1 78 ? 2.418 7.824 7.234 1 90.12 78 VAL B C 1
ATOM 1414 O O . VAL B 1 78 ? 2.107 6.652 7.012 1 90.12 78 VAL B O 1
ATOM 1417 N N . GLN B 1 79 ? 3.645 8.211 7.395 1 87.31 79 GLN B N 1
ATOM 1418 C CA . GLN B 1 79 ? 4.738 7.25 7.316 1 87.31 79 GLN B CA 1
ATOM 1419 C C . GLN B 1 79 ? 4.637 6.207 8.422 1 87.31 79 GLN B C 1
ATOM 1421 O O . GLN B 1 79 ? 4.883 5.02 8.195 1 87.31 79 GLN B O 1
ATOM 1426 N N . ASN B 1 80 ? 4.234 6.703 9.492 1 89.44 80 ASN B N 1
ATOM 1427 C CA . ASN B 1 80 ? 4.039 5.773 10.602 1 89.44 80 ASN B CA 1
ATOM 1428 C C . ASN B 1 80 ? 2.863 4.836 10.344 1 89.44 80 ASN B C 1
ATOM 1430 O O . ASN B 1 80 ? 2.91 3.66 10.719 1 89.44 80 ASN B O 1
ATOM 1434 N N . ALA B 1 81 ? 1.857 5.383 9.82 1 91.06 81 ALA B N 1
ATOM 1435 C CA . ALA B 1 81 ? 0.705 4.559 9.469 1 91.06 81 ALA B CA 1
ATOM 1436 C C . ALA B 1 81 ? 1.089 3.49 8.445 1 91.06 81 ALA B C 1
ATOM 1438 O O . ALA B 1 81 ? 0.658 2.34 8.555 1 91.06 81 ALA B O 1
ATOM 1439 N N . LEU B 1 82 ? 1.902 3.836 7.445 1 90.8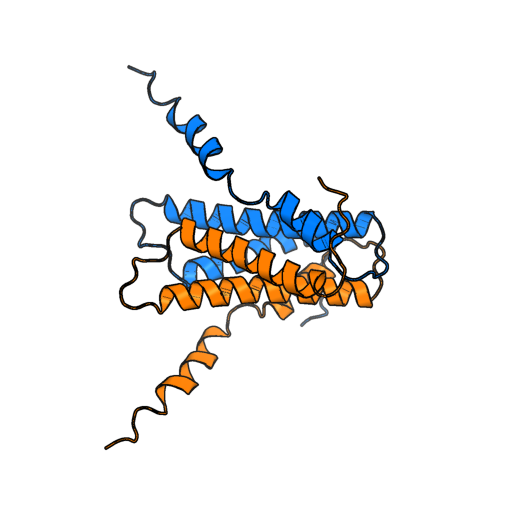1 82 LEU B N 1
ATOM 1440 C CA . LEU B 1 82 ? 2.381 2.898 6.434 1 90.81 82 LEU B CA 1
ATOM 1441 C C . LEU B 1 82 ? 3.227 1.8 7.07 1 90.81 82 LEU B C 1
ATOM 1443 O O . LEU B 1 82 ? 3.014 0.615 6.805 1 90.81 82 LEU B O 1
ATOM 1447 N N . LYS B 1 83 ? 4.102 2.223 7.934 1 86.94 83 LYS B N 1
ATOM 1448 C CA . LYS B 1 83 ? 4.941 1.266 8.641 1 86.94 83 LYS B CA 1
ATOM 1449 C C . LYS B 1 83 ? 4.105 0.344 9.523 1 86.94 83 LYS B C 1
ATOM 1451 O O . LYS B 1 83 ? 4.328 -0.868 9.555 1 86.94 83 LYS B O 1
ATOM 1456 N N . GLY B 1 84 ? 3.203 0.972 10.188 1 88.88 84 GLY B N 1
ATOM 1457 C CA . GLY B 1 84 ? 2.312 0.185 11.031 1 88.88 84 GLY B CA 1
ATOM 1458 C C . GLY B 1 84 ? 1.503 -0.832 10.25 1 88.88 84 GLY B C 1
ATOM 1459 O O . GLY B 1 84 ? 1.322 -1.967 10.695 1 88.88 84 GLY B O 1
ATOM 1460 N N . ALA B 1 85 ? 0.998 -0.379 9.156 1 88.5 85 ALA B N 1
ATOM 1461 C CA . ALA B 1 85 ? 0.222 -1.272 8.305 1 88.5 85 ALA B CA 1
ATOM 1462 C C . ALA B 1 85 ? 1.062 -2.463 7.848 1 88.5 85 ALA B C 1
ATOM 1464 O O . ALA B 1 85 ? 0.586 -3.602 7.848 1 88.5 85 ALA B O 1
ATOM 1465 N N . MET B 1 86 ? 2.27 -2.195 7.508 1 85.38 86 MET B N 1
ATOM 1466 C CA . MET B 1 86 ? 3.168 -3.258 7.062 1 85.38 86 MET B CA 1
ATOM 1467 C C . MET B 1 86 ? 3.479 -4.223 8.203 1 85.38 86 MET B C 1
ATOM 1469 O O . MET B 1 86 ? 3.48 -5.438 8.016 1 85.38 86 MET B O 1
ATOM 1473 N N . GLU B 1 87 ? 3.734 -3.697 9.305 1 84.12 87 GLU B N 1
ATOM 1474 C CA . GLU B 1 87 ? 4.035 -4.527 10.469 1 84.12 87 GLU B CA 1
ATOM 1475 C C . GLU B 1 87 ? 2.84 -5.395 10.852 1 84.12 87 GLU B C 1
ATOM 1477 O O . GLU B 1 87 ? 3.006 -6.547 11.25 1 84.12 87 GLU B O 1
ATOM 1482 N N . LYS B 1 88 ? 1.685 -4.77 10.742 1 86.06 88 LYS B N 1
ATOM 1483 C CA . LYS B 1 88 ? 0.475 -5.527 11.055 1 86.06 88 LYS B CA 1
ATOM 1484 C C . LYS B 1 88 ? 0.276 -6.672 10.062 1 86.06 88 LYS B C 1
ATOM 1486 O O . LYS B 1 88 ? -0.124 -7.773 10.453 1 86.06 88 LYS B O 1
ATOM 1491 N N . GLU B 1 89 ? 0.549 -6.355 8.883 1 84.94 89 GLU B N 1
ATOM 1492 C CA . GLU B 1 89 ? 0.442 -7.406 7.875 1 84.94 89 GLU B CA 1
ATOM 1493 C C . GLU B 1 89 ? 1.453 -8.523 8.133 1 84.94 89 GLU B C 1
ATOM 1495 O O . GLU B 1 89 ? 1.128 -9.703 8 1 84.94 89 GLU B O 1
ATOM 1500 N N . LEU B 1 90 ? 2.682 -8.148 8.461 1 81.44 90 LEU B N 1
ATOM 1501 C CA . LEU B 1 90 ? 3.715 -9.125 8.781 1 81.44 90 LEU B CA 1
ATOM 1502 C C . LEU B 1 90 ? 3.289 -10 9.961 1 81.44 90 LEU B C 1
ATOM 1504 O O . LEU B 1 90 ? 3.533 -11.211 9.961 1 81.44 90 LEU B O 1
ATOM 1508 N N . ALA B 1 91 ? 2.711 -9.359 10.914 1 81.94 91 ALA B N 1
ATOM 1509 C CA . ALA B 1 91 ? 2.271 -10.078 12.102 1 81.94 91 ALA B CA 1
ATOM 1510 C C . ALA B 1 91 ? 1.182 -11.094 11.766 1 81.94 91 ALA B C 1
ATOM 1512 O O . ALA B 1 91 ? 1.079 -12.141 12.406 1 81.94 91 ALA B O 1
ATOM 1513 N N . LYS B 1 92 ? 0.341 -10.742 10.922 1 77.19 92 LYS B N 1
ATOM 1514 C CA . LYS B 1 92 ? -0.731 -11.633 10.5 1 77.19 92 LYS B CA 1
ATOM 1515 C C . LYS B 1 92 ? -0.169 -12.914 9.883 1 77.19 92 LYS B C 1
ATOM 1517 O O . LYS B 1 92 ? -0.732 -13.992 10.062 1 77.19 92 LYS B O 1
ATOM 1522 N N . HIS B 1 93 ? 0.878 -12.781 9.188 1 67.69 93 HIS B N 1
ATOM 1523 C CA . HIS B 1 93 ? 1.411 -13.93 8.461 1 67.69 93 HIS B CA 1
ATOM 1524 C C . HIS B 1 93 ? 2.523 -14.609 9.25 1 67.69 93 HIS B C 1
ATOM 1526 O O . HIS B 1 93 ? 2.801 -15.797 9.039 1 67.69 93 HIS B O 1
ATOM 1532 N N . THR B 1 94 ? 3.461 -13.812 9.914 1 63.16 94 THR B N 1
ATOM 1533 C CA . THR B 1 94 ? 4.469 -14.422 10.773 1 63.16 94 THR B CA 1
ATOM 1534 C C . THR B 1 94 ? 3.809 -15.266 11.859 1 63.16 94 THR B C 1
ATOM 1536 O O . THR B 1 94 ? 4.359 -16.297 12.273 1 63.16 94 THR B O 1
ATOM 1539 N N . ALA B 1 95 ? 2.859 -14.664 12.477 1 55.25 95 ALA B N 1
ATOM 1540 C CA . ALA B 1 95 ? 2.197 -15.547 13.438 1 55.25 95 ALA B CA 1
ATOM 1541 C C . ALA B 1 95 ? 1.89 -16.906 12.812 1 55.25 95 ALA B C 1
ATOM 1543 O O . ALA B 1 95 ? 1.771 -17.906 13.523 1 55.25 95 ALA B O 1
ATOM 1544 N N . ALA B 1 96 ? 1.8 -16.859 11.609 1 48.53 96 ALA B N 1
ATOM 1545 C CA . ALA B 1 96 ? 1.599 -18.156 10.961 1 48.53 96 ALA B CA 1
ATOM 1546 C C . ALA B 1 96 ? 2.93 -18.859 10.719 1 48.53 96 ALA B C 1
ATOM 1548 O O . ALA B 1 96 ? 3.008 -20.094 10.766 1 48.53 96 ALA B O 1
ATOM 1549 N N . GLU B 1 97 ? 3.986 -18.312 10.016 1 47.41 97 GLU B N 1
ATOM 1550 C CA . GLU B 1 97 ? 5.234 -19.047 9.828 1 47.41 97 GLU B CA 1
ATOM 1551 C C . GLU B 1 97 ? 6.367 -18.422 10.641 1 47.41 97 GLU B C 1
ATOM 1553 O O . GLU B 1 97 ? 6.492 -17.203 10.711 1 47.41 97 GLU B O 1
ATOM 1558 N N . PRO B 1 98 ? 7.016 -19.094 11.609 1 40.75 98 PRO B N 1
ATOM 1559 C CA . PRO B 1 98 ? 8.203 -18.641 12.328 1 40.75 98 PRO B CA 1
ATOM 1560 C C . PRO B 1 98 ? 9.258 -18.031 11.414 1 40.75 98 PRO B C 1
ATOM 1562 O O . PRO B 1 98 ? 9.523 -18.562 10.328 1 40.75 98 PRO B O 1
ATOM 1565 N N . ILE B 1 99 ? 9.438 -16.594 11.359 1 40.41 99 ILE B N 1
ATOM 1566 C CA . ILE B 1 99 ? 10.43 -15.883 10.555 1 40.41 99 ILE B CA 1
ATOM 1567 C C . ILE B 1 99 ? 11.742 -16.672 10.547 1 40.41 99 ILE B C 1
ATOM 1569 O O . ILE B 1 99 ? 12.328 -16.922 11.602 1 40.41 99 ILE B O 1
ATOM 1573 N N . SER B 1 100 ? 12 -17.422 9.586 1 35.12 100 SER B N 1
ATOM 1574 C CA . SER B 1 100 ? 13.32 -18.031 9.438 1 35.12 100 SER B CA 1
ATOM 1575 C C . SER B 1 100 ? 14.406 -16.953 9.375 1 35.12 100 SER B C 1
ATOM 1577 O O . SER B 1 100 ? 14.188 -15.867 8.859 1 35.12 100 SER B O 1
ATOM 1579 N N . SER B 1 101 ? 15.5 -16.922 10.336 1 32.53 101 SER B N 1
ATOM 1580 C CA . SER B 1 101 ? 16.719 -16.188 10.656 1 32.53 101 SER B CA 1
ATOM 1581 C C . SER B 1 101 ? 17.438 -15.719 9.391 1 32.53 101 SER B C 1
ATOM 1583 O O . SER B 1 101 ? 18.516 -15.133 9.469 1 32.53 101 SER B O 1
ATOM 1585 N N . GLU B 1 102 ? 17.109 -15.969 8.227 1 31.39 102 GLU B N 1
ATOM 1586 C CA . GLU B 1 102 ? 18.109 -15.797 7.184 1 31.39 102 GLU B CA 1
ATOM 1587 C C . GLU B 1 102 ? 18.281 -14.32 6.816 1 31.39 102 GLU B C 1
ATOM 1589 O O . GLU B 1 102 ? 19.25 -13.945 6.156 1 31.39 102 GLU B O 1
ATOM 1594 N N . CYS B 1 103 ? 17.438 -13.406 6.812 1 28.53 103 CYS B N 1
ATOM 1595 C CA . CYS B 1 103 ? 17.891 -12.133 6.246 1 28.53 103 CYS B CA 1
ATOM 1596 C C . CYS B 1 103 ? 18.656 -11.32 7.277 1 28.53 103 CYS B C 1
ATOM 1598 O O . CYS B 1 103 ? 18.125 -10.375 7.859 1 28.53 103 CYS B O 1
ATOM 1600 N N . ALA B 1 104 ? 19.219 -11.867 8.414 1 24.2 104 ALA B N 1
ATOM 1601 C CA . ALA B 1 104 ? 20.266 -11.078 9.078 1 24.2 104 ALA B CA 1
ATOM 1602 C C . ALA B 1 104 ? 21.516 -10.992 8.211 1 24.2 104 ALA B C 1
ATOM 1604 O O . ALA B 1 104 ? 21.922 -11.977 7.602 1 24.2 104 ALA B O 1
#